Protein AF-A0A927DN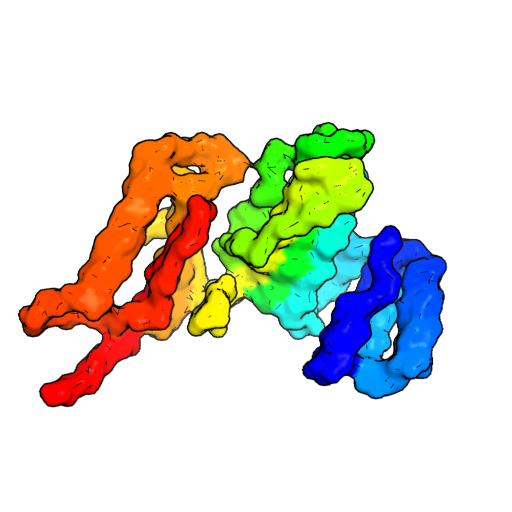G4-F1 (afdb_monomer_lite)

InterPro domains:
  IPR013216 Methyltransferase type 11 [PF08241] (3-80)
  IPR029063 S-adenosyl-L-methionine-dependent methyltransferase superfamily [G3DSA:3.40.50.150] (22-161)
  IPR029063 S-adenosyl-L-methionine-dependent methyltransferase superfamily [SSF53335] (25-94)

Foldseek 3Di:
DDQLVVQVVVLVVVDAEEDEDQDPVSQVRNVVVCVVVVSGNYHYDYDDLLVVLVPAAAVPEQEAEAEPHCLVVCLVPNLVSLLVSVQSVQRRYQKYKYFDDALPQPDPSSVSADNFSCSSAVPAQDKDFPDWAADPRDRDTTTIMMGHNFWDDDPQGTGGFPDKDLAPDPPNPCVLVSQWMWTHDQFKIKIKGWLADRVRPDDNVSSVVQVVVLVVVVVCLVDPPPPDDDFHWPDWDDDPTMIMTMTGDDRPDDD

Radius of gyration: 20.75 Å; chains: 1; bounding box: 53×35×65 Å

Sequence (255 aa):
MCSGVLQFKFGKQGCQRIRYRLLQQNIDVCQALAEENPHCDVKFQVGRIEDIVSTLEENQFDLAIGLSVFHHIVHLHGVAEVRSLLERLANLTQAMILELAVKEEPLYWGKSQPEDPRELIDQCAFYRLIGRFDTHLSNISRPMYIISNHRVILPEFNQPFTSWRDSPYTGAGFAHKQSRRYYFSSEFICKFYRFSTVSCLLTDKESERNRTELAHEEAFLKSPPSGLKVPALFTAGGEWRSGMVGNGKKFPESC

Structure (mmCIF, N/CA/C/O backbone):
data_AF-A0A927DNG4-F1
#
_entry.id   AF-A0A927DNG4-F1
#
loop_
_atom_site.group_PDB
_atom_site.id
_atom_site.type_symbol
_atom_site.label_atom_id
_atom_site.label_alt_id
_atom_site.label_comp_id
_atom_site.label_asym_id
_atom_site.label_entity_id
_atom_site.label_seq_id
_atom_site.pdbx_PDB_ins_code
_atom_site.Cartn_x
_atom_site.Cartn_y
_atom_site.Cartn_z
_atom_site.occupancy
_atom_site.B_iso_or_equiv
_atom_site.auth_seq_id
_atom_site.auth_comp_id
_atom_site.auth_asym_id
_atom_site.auth_atom_id
_atom_site.pdbx_PDB_model_num
ATOM 1 N N . MET A 1 1 ? -9.817 10.581 20.202 1.00 33.28 1 MET A N 1
ATOM 2 C CA . MET A 1 1 ? -11.214 10.856 19.793 1.00 33.28 1 MET A CA 1
ATOM 3 C C . MET A 1 1 ? -11.314 10.781 18.275 1.00 33.28 1 MET A C 1
ATOM 5 O O . MET A 1 1 ? -10.543 11.445 17.603 1.00 33.28 1 MET A O 1
ATOM 9 N N . CYS A 1 2 ? -12.210 9.958 17.726 1.00 48.78 2 CYS A N 1
ATOM 10 C CA . CYS A 1 2 ? -12.658 10.084 16.332 1.00 48.78 2 CYS A CA 1
ATOM 11 C C . CYS A 1 2 ? -14.095 9.531 16.270 1.00 48.78 2 CYS A C 1
ATOM 13 O O . CYS A 1 2 ? -14.307 8.319 16.195 1.00 48.78 2 CYS A O 1
ATOM 15 N N . SER A 1 3 ? -15.069 10.420 16.427 1.00 56.47 3 SER A N 1
ATOM 16 C CA . SER A 1 3 ? -16.455 10.167 16.851 1.00 56.47 3 SER A CA 1
ATOM 17 C C . SER A 1 3 ? -17.386 9.712 15.716 1.00 56.47 3 SER A C 1
ATOM 19 O O . SER A 1 3 ? -18.255 10.451 15.288 1.00 56.47 3 SER A O 1
ATOM 21 N N . GLY A 1 4 ? -17.185 8.535 15.128 1.00 59.59 4 GLY A N 1
ATOM 22 C CA . GLY A 1 4 ? -18.102 8.011 14.083 1.00 59.59 4 GLY A CA 1
ATOM 23 C C . GLY A 1 4 ? -18.045 8.681 12.697 1.00 59.59 4 GLY A C 1
ATOM 24 O O . GLY A 1 4 ? -18.492 8.088 11.725 1.00 59.59 4 GLY A O 1
ATOM 25 N N . VAL A 1 5 ? -17.483 9.889 12.579 1.00 72.44 5 VAL A N 1
ATOM 26 C CA . VAL A 1 5 ? -17.696 10.814 11.442 1.00 72.44 5 VAL A CA 1
ATOM 27 C C . VAL A 1 5 ? -17.506 10.192 10.054 1.00 72.44 5 VAL A C 1
ATOM 29 O O . VAL A 1 5 ? -18.316 10.416 9.156 1.00 72.44 5 VAL A O 1
ATOM 32 N N . LEU A 1 6 ? -16.442 9.412 9.857 1.00 73.69 6 LEU A N 1
ATOM 33 C CA . LEU A 1 6 ? -16.129 8.848 8.545 1.00 73.69 6 LEU A CA 1
ATOM 34 C C . LEU A 1 6 ? -17.154 7.785 8.114 1.00 73.69 6 LEU A C 1
ATOM 36 O O . LEU A 1 6 ? -17.522 7.715 6.945 1.00 73.69 6 LEU A O 1
ATOM 40 N N . GLN A 1 7 ? -17.660 6.998 9.064 1.00 70.00 7 GLN A N 1
ATOM 41 C CA . GLN A 1 7 ? -18.663 5.963 8.820 1.00 70.00 7 GLN A CA 1
ATOM 42 C C . GLN A 1 7 ? -19.974 6.575 8.339 1.00 70.00 7 GLN A C 1
ATOM 44 O O . GLN A 1 7 ? -20.534 6.096 7.362 1.00 70.00 7 GLN A O 1
ATOM 49 N N . PHE A 1 8 ? -20.407 7.678 8.952 1.00 66.31 8 PHE A N 1
ATOM 50 C CA . PHE A 1 8 ? -21.608 8.397 8.526 1.00 66.31 8 PHE A CA 1
ATOM 51 C C . PHE A 1 8 ? -21.451 9.039 7.150 1.00 66.31 8 PHE A C 1
ATOM 53 O O . PHE A 1 8 ? -22.373 8.981 6.342 1.00 66.31 8 PHE A O 1
ATOM 60 N N . LYS A 1 9 ? -20.277 9.607 6.838 1.00 74.56 9 LYS A N 1
ATOM 61 C CA . LYS A 1 9 ? -20.016 10.151 5.495 1.00 74.56 9 LYS A CA 1
ATOM 62 C C . LYS A 1 9 ? -20.137 9.078 4.412 1.00 74.56 9 LYS A C 1
ATOM 64 O O . LYS A 1 9 ? -20.726 9.351 3.374 1.00 74.56 9 LYS A O 1
ATOM 69 N N . PHE A 1 10 ? -19.630 7.871 4.662 1.00 72.75 10 PHE A N 1
ATOM 70 C CA . PHE A 1 10 ? -19.773 6.766 3.713 1.00 72.75 10 PHE A CA 1
ATOM 71 C C . PHE A 1 10 ? -21.164 6.121 3.723 1.00 72.75 10 PHE A C 1
ATOM 73 O O . PHE A 1 10 ? -21.642 5.724 2.666 1.00 72.75 10 PHE A O 1
ATOM 80 N N . GLY A 1 11 ? -21.826 6.035 4.878 1.00 62.75 11 GLY A N 1
ATOM 81 C CA . GLY A 1 11 ? -23.201 5.536 4.979 1.00 62.75 11 GLY A CA 1
ATOM 82 C C . GLY A 1 11 ? -24.167 6.380 4.148 1.00 62.75 11 GLY A C 1
ATOM 83 O O . GLY A 1 11 ? -24.971 5.842 3.395 1.00 62.75 11 GLY A O 1
ATOM 84 N N . LYS A 1 12 ? -23.985 7.708 4.151 1.00 69.38 12 LYS A N 1
ATOM 85 C CA . LYS A 1 12 ? -24.719 8.637 3.274 1.00 69.38 12 LYS A CA 1
ATOM 86 C C . LYS A 1 12 ? -24.476 8.416 1.777 1.00 69.38 12 LYS A C 1
ATOM 88 O O . LYS A 1 12 ? -25.263 8.887 0.968 1.00 69.38 12 LYS A O 1
ATOM 93 N N . GLN A 1 13 ? -23.405 7.715 1.407 1.00 76.50 13 GLN A N 1
ATOM 94 C CA . GLN A 1 13 ? -23.091 7.336 0.026 1.00 76.50 13 GLN A CA 1
ATOM 95 C C . GLN A 1 13 ? -23.555 5.904 -0.305 1.00 76.50 13 GLN A C 1
ATOM 97 O O . GLN A 1 13 ? -23.125 5.337 -1.304 1.00 76.50 13 GLN A O 1
ATOM 102 N N . GLY A 1 14 ? -24.413 5.306 0.531 1.00 69.62 14 GLY A N 1
ATOM 103 C CA . GLY A 1 14 ? -25.012 3.989 0.292 1.00 69.62 14 GLY A CA 1
ATOM 104 C C . GLY A 1 14 ? -24.109 2.806 0.635 1.00 69.62 14 GLY A C 1
ATOM 105 O O . GLY A 1 14 ? -24.390 1.682 0.235 1.00 69.62 14 GLY A O 1
ATOM 106 N N . CYS A 1 15 ? -23.010 3.033 1.355 1.00 70.56 15 CYS A N 1
ATOM 107 C CA . CYS A 1 15 ? -22.109 1.950 1.717 1.00 70.56 15 CYS A CA 1
ATOM 108 C C . CYS A 1 15 ? -22.486 1.300 3.052 1.00 70.56 15 CYS A C 1
ATOM 110 O O . CYS A 1 15 ? -22.639 2.005 4.050 1.00 70.56 15 CYS A O 1
ATOM 112 N N . GLN A 1 16 ? -22.476 -0.034 3.100 1.00 75.62 16 GLN A N 1
ATOM 113 C CA . GLN A 1 16 ? -22.526 -0.778 4.357 1.00 75.62 16 GLN A CA 1
ATOM 114 C C . GLN A 1 16 ? -21.208 -0.632 5.126 1.00 75.62 16 GLN A C 1
ATOM 116 O O . GLN A 1 16 ? -20.109 -0.690 4.551 1.00 75.62 16 GLN A O 1
ATOM 121 N N . ARG A 1 17 ? -21.307 -0.404 6.439 1.00 76.69 17 ARG A N 1
ATOM 122 C CA . ARG A 1 17 ? -20.145 -0.151 7.297 1.00 76.69 17 ARG A CA 1
ATOM 123 C C . ARG A 1 17 ? -20.260 -0.867 8.631 1.00 76.69 17 ARG A C 1
ATOM 125 O O . ARG A 1 17 ? -21.272 -0.777 9.317 1.00 76.69 17 ARG A O 1
ATOM 132 N N . ILE A 1 18 ? -19.151 -1.465 9.052 1.00 77.19 18 ILE A N 1
ATOM 133 C CA . ILE A 1 18 ? -18.962 -1.922 10.426 1.00 77.19 18 ILE A CA 1
ATOM 134 C C . ILE A 1 18 ? -17.733 -1.217 10.985 1.00 77.19 18 ILE A C 1
ATOM 136 O O . ILE A 1 18 ? -16.687 -1.146 10.337 1.00 77.19 18 ILE A O 1
ATOM 140 N N . ARG A 1 19 ? -17.868 -0.634 12.175 1.00 76.50 19 ARG A N 1
ATOM 141 C CA . ARG A 1 19 ? -16.761 -0.009 12.891 1.00 76.50 19 ARG A CA 1
ATOM 142 C C . ARG A 1 19 ? -16.535 -0.684 14.223 1.00 76.50 19 ARG A C 1
ATOM 144 O O . ARG A 1 19 ? -17.449 -0.835 15.027 1.00 76.50 19 ARG A O 1
ATOM 151 N N . TYR A 1 20 ? -15.260 -0.903 14.486 1.00 77.44 20 TYR A N 1
ATOM 152 C CA . TYR A 1 20 ? -14.786 -1.446 15.736 1.00 77.44 20 TYR A CA 1
ATOM 153 C C . TYR A 1 20 ? -14.054 -0.403 16.579 1.00 77.44 20 TYR A C 1
ATOM 155 O O . TYR A 1 20 ? -13.313 0.437 16.050 1.00 77.44 20 TYR A O 1
ATOM 163 N N . ARG A 1 21 ? -14.270 -0.436 17.896 1.00 77.81 21 ARG A N 1
ATOM 164 C CA . ARG A 1 21 ? -13.545 0.377 18.884 1.00 77.81 21 ARG A CA 1
ATOM 165 C C . ARG A 1 21 ? -13.274 -0.427 20.148 1.00 77.81 21 ARG A C 1
ATOM 167 O O . ARG A 1 21 ? -14.091 -1.236 20.553 1.00 77.81 21 ARG A O 1
ATOM 174 N N . LEU A 1 22 ? -12.172 -0.105 20.821 1.00 63.62 22 LEU A N 1
ATOM 175 C CA . LEU A 1 22 ? -11.837 -0.713 22.108 1.00 63.62 22 LEU A CA 1
ATOM 176 C C . LEU A 1 22 ? -12.703 -0.190 23.269 1.00 63.62 22 LEU A C 1
ATOM 178 O O . LEU A 1 22 ? -13.080 -0.951 24.148 1.00 63.62 22 LEU A O 1
ATOM 182 N N . LEU A 1 23 ? -12.984 1.117 23.295 1.00 74.12 23 LEU A N 1
ATOM 183 C CA . LEU A 1 23 ? -13.659 1.770 24.423 1.00 74.12 23 LEU A CA 1
ATOM 184 C C . LEU A 1 23 ? -15.173 1.835 24.204 1.00 74.12 23 LEU A C 1
ATOM 186 O O . LEU A 1 23 ? -15.611 2.420 23.207 1.00 74.12 23 LEU A O 1
ATOM 190 N N . GLN A 1 24 ? -15.939 1.326 25.172 1.00 80.88 24 GLN A N 1
ATOM 191 C CA . GLN A 1 24 ? -17.407 1.322 25.166 1.00 80.88 24 GLN A CA 1
ATOM 192 C C . GLN A 1 24 ? -17.985 2.729 24.976 1.00 80.88 24 GLN A C 1
ATOM 194 O O . GLN A 1 24 ? -18.819 2.925 24.103 1.00 80.88 24 GLN A O 1
ATOM 199 N N . GLN A 1 25 ? -17.441 3.741 25.660 1.00 83.19 25 GLN A N 1
ATOM 200 C CA . GLN A 1 25 ? -17.964 5.112 25.588 1.00 83.19 25 GLN A CA 1
ATOM 201 C C . GLN A 1 25 ? -17.924 5.691 24.164 1.00 83.19 25 GLN A C 1
ATOM 203 O O . GLN A 1 25 ? -18.767 6.497 23.782 1.00 83.19 25 GLN A O 1
ATOM 208 N N . ASN A 1 26 ? -16.945 5.282 23.344 1.00 83.12 26 ASN A N 1
ATOM 209 C CA . ASN A 1 26 ? -16.897 5.701 21.942 1.00 83.12 26 ASN A CA 1
ATOM 210 C C . ASN A 1 26 ? -17.966 4.997 21.098 1.00 83.12 26 ASN A C 1
ATOM 212 O O . ASN A 1 26 ? -18.413 5.573 20.107 1.00 83.12 26 ASN A O 1
ATOM 216 N N . ILE A 1 27 ? -18.316 3.756 21.440 1.00 84.38 27 ILE A N 1
ATOM 217 C CA . ILE A 1 27 ? -19.374 2.996 20.772 1.00 84.38 27 ILE A CA 1
ATOM 218 C C . ILE A 1 27 ? -20.738 3.559 21.145 1.00 84.38 27 ILE A C 1
ATOM 220 O O . ILE A 1 27 ? -21.512 3.795 20.227 1.00 84.38 27 ILE A O 1
ATOM 224 N N . ASP A 1 28 ? -20.975 3.891 22.413 1.00 84.88 28 ASP A N 1
ATOM 225 C CA . ASP A 1 28 ? -22.243 4.468 22.882 1.00 84.88 28 ASP A CA 1
ATOM 226 C C . ASP A 1 28 ? -22.591 5.747 22.105 1.00 84.88 28 ASP A C 1
ATOM 228 O O . ASP A 1 28 ? -23.677 5.879 21.547 1.00 84.88 28 ASP A O 1
ATOM 232 N N . VAL A 1 29 ? -21.619 6.656 21.954 1.00 85.69 29 VAL A N 1
ATOM 233 C CA . VAL A 1 29 ? -21.793 7.877 21.147 1.00 85.69 29 VAL A CA 1
ATOM 234 C C . VAL A 1 29 ? -22.043 7.547 19.673 1.00 85.69 29 VAL A C 1
ATOM 236 O O . VAL A 1 29 ? -22.863 8.187 19.022 1.00 85.69 29 VAL A O 1
ATOM 239 N N . CYS A 1 30 ? -21.334 6.565 19.113 1.00 86.88 30 CYS A N 1
ATOM 240 C CA . CYS A 1 30 ? -21.529 6.188 17.713 1.00 86.88 30 CYS A CA 1
ATOM 241 C C . CYS A 1 30 ? -22.892 5.525 17.466 1.00 86.88 30 CYS A C 1
ATOM 243 O O . CYS A 1 30 ? -23.461 5.728 16.398 1.00 86.88 30 CYS A O 1
ATOM 245 N N . GLN A 1 31 ? -23.400 4.750 18.426 1.00 85.56 31 GLN A N 1
ATOM 246 C CA . GLN A 1 31 ? -24.718 4.122 18.371 1.00 85.56 31 GLN A CA 1
ATOM 247 C C . GLN A 1 31 ? -25.823 5.172 18.478 1.00 85.56 31 GLN A C 1
ATOM 249 O O . GLN A 1 31 ? -26.692 5.189 17.615 1.00 85.56 31 GLN A O 1
ATOM 254 N N . ALA A 1 32 ? -25.715 6.128 19.407 1.00 87.88 32 ALA A N 1
ATOM 255 C CA . ALA A 1 32 ? -26.644 7.258 19.480 1.00 87.88 32 ALA A CA 1
ATOM 256 C C . ALA A 1 32 ? -26.695 8.048 18.154 1.00 87.88 32 ALA A C 1
ATOM 258 O O . ALA A 1 32 ? -27.764 8.324 17.618 1.00 87.88 32 ALA A O 1
ATOM 259 N N . LEU A 1 33 ? -25.536 8.324 17.542 1.00 85.69 33 LEU A N 1
ATOM 260 C CA . LEU A 1 33 ? -25.482 8.968 16.222 1.00 85.69 33 LEU A CA 1
ATOM 261 C C . LEU A 1 33 ? -26.070 8.093 15.096 1.00 85.69 33 LEU A C 1
ATOM 263 O O . LEU A 1 33 ? -26.551 8.624 14.095 1.00 85.69 33 LEU A O 1
ATOM 267 N N . ALA A 1 34 ? -26.008 6.763 15.219 1.00 86.81 34 ALA A N 1
ATOM 268 C CA . ALA A 1 34 ? -26.614 5.836 14.262 1.00 86.81 34 ALA A CA 1
ATOM 269 C C . ALA A 1 34 ? -28.139 5.880 14.334 1.00 86.81 34 ALA A C 1
ATOM 271 O O . ALA A 1 34 ? -28.793 5.923 13.294 1.00 86.81 34 ALA A O 1
ATOM 272 N N . GLU A 1 35 ? -28.687 5.945 15.546 1.00 88.44 35 GLU A N 1
ATOM 273 C CA . GLU A 1 35 ? -30.123 6.090 15.795 1.00 88.44 35 GLU A CA 1
ATOM 274 C C . GLU A 1 35 ? -30.671 7.401 15.211 1.00 88.44 35 GLU A C 1
ATOM 276 O O . GLU A 1 35 ? -31.750 7.411 14.623 1.00 88.44 35 GLU A O 1
ATOM 281 N N . GLU A 1 36 ? -29.893 8.486 15.265 1.00 89.50 36 GLU A N 1
ATOM 282 C CA . GLU A 1 36 ? -30.235 9.764 14.619 1.00 89.50 36 GLU A CA 1
ATOM 283 C C . GLU A 1 36 ? -30.169 9.718 13.079 1.00 89.50 36 GLU A C 1
ATOM 285 O O . GLU A 1 36 ? -30.704 10.597 12.399 1.00 89.50 36 GLU A O 1
ATOM 290 N N . ASN A 1 37 ? -29.512 8.710 12.495 1.00 84.62 37 ASN A N 1
ATOM 291 C CA . ASN A 1 37 ? -29.298 8.585 11.052 1.00 84.62 37 ASN A CA 1
ATOM 292 C C . ASN A 1 37 ? -29.736 7.199 10.536 1.00 84.62 37 ASN A C 1
ATOM 294 O O . ASN A 1 37 ? -28.920 6.486 9.947 1.00 84.62 37 ASN A O 1
ATOM 298 N N . PRO A 1 38 ? -31.025 6.825 10.660 1.00 86.00 38 PRO A N 1
ATOM 299 C CA . PRO A 1 38 ? -31.502 5.461 10.389 1.00 86.00 38 PRO A CA 1
ATOM 300 C C . PRO A 1 38 ? -31.390 5.036 8.916 1.00 86.00 38 PRO A C 1
ATOM 302 O O . PRO A 1 38 ? -31.501 3.861 8.590 1.00 86.00 38 PRO A O 1
ATOM 305 N N . HIS A 1 39 ? -31.165 5.991 8.011 1.00 85.19 39 HIS A N 1
ATOM 306 C CA . HIS A 1 39 ? -30.925 5.744 6.589 1.00 85.19 39 HIS A CA 1
ATOM 307 C C . HIS A 1 39 ? -29.479 5.307 6.285 1.00 85.19 39 HIS A C 1
ATOM 309 O O . HIS A 1 39 ? -29.180 4.931 5.154 1.00 85.19 39 HIS A O 1
ATOM 315 N N . CYS A 1 40 ? -28.566 5.389 7.258 1.00 80.56 40 CYS A N 1
ATOM 316 C CA . CYS A 1 40 ? -27.187 4.933 7.118 1.00 80.56 40 CYS A CA 1
ATOM 317 C C . CYS A 1 40 ? -27.058 3.481 7.606 1.00 80.56 40 CYS A C 1
ATOM 319 O O . CYS A 1 40 ? -27.287 3.212 8.782 1.00 80.56 40 CYS A O 1
ATOM 321 N N . ASP A 1 41 ? -26.603 2.560 6.749 1.00 84.75 41 ASP A N 1
ATOM 322 C CA . ASP A 1 41 ? -26.290 1.178 7.156 1.00 84.75 41 ASP A CA 1
ATOM 323 C C . ASP A 1 41 ? -24.924 1.111 7.865 1.00 84.75 41 ASP A C 1
ATOM 325 O O . ASP A 1 41 ? -23.885 0.779 7.280 1.00 84.75 41 ASP A O 1
ATOM 329 N N . VAL A 1 42 ? -24.918 1.517 9.137 1.00 84.56 42 VAL A N 1
ATOM 330 C CA . VAL A 1 42 ? -23.733 1.563 10.000 1.00 84.56 42 VAL A CA 1
ATOM 331 C C . VAL A 1 42 ? -23.936 0.698 11.245 1.00 84.56 42 VAL A C 1
ATOM 333 O O . VAL A 1 42 ? -24.915 0.837 11.972 1.00 84.56 42 VAL A O 1
ATOM 336 N N . LYS A 1 43 ? -22.972 -0.181 11.533 1.00 86.19 43 LYS A N 1
ATOM 337 C CA . LYS A 1 43 ? -22.921 -0.977 12.768 1.00 86.19 43 LYS A CA 1
ATOM 338 C C . LYS A 1 43 ? -21.663 -0.655 13.562 1.00 86.19 43 LYS A C 1
ATOM 340 O O . LYS A 1 43 ? -20.586 -0.451 12.999 1.00 86.19 43 LYS A O 1
ATOM 345 N N . PHE A 1 44 ? -21.794 -0.647 14.883 1.00 86.50 44 PHE A N 1
ATOM 346 C CA . PHE A 1 44 ? -20.711 -0.346 15.814 1.00 86.50 44 PHE A CA 1
ATOM 347 C C . PHE A 1 44 ? -20.555 -1.493 16.806 1.00 86.50 44 PHE A C 1
ATOM 349 O O . PHE A 1 44 ? -21.533 -1.909 17.424 1.00 86.50 44 PHE A O 1
ATOM 356 N N . GLN A 1 45 ? -19.334 -2.004 16.942 1.00 87.19 45 GLN A N 1
ATOM 357 C CA . GLN A 1 45 ? -19.013 -3.119 17.830 1.00 87.19 45 GLN A CA 1
ATOM 358 C C . GLN A 1 45 ? -17.792 -2.797 18.693 1.00 87.19 45 GLN A C 1
ATOM 360 O O . GLN A 1 45 ? -16.837 -2.153 18.245 1.00 87.19 45 GLN A O 1
ATOM 365 N N . VAL A 1 46 ? -17.826 -3.257 19.942 1.00 89.69 46 VAL A N 1
ATOM 366 C CA . VAL A 1 46 ? -16.666 -3.203 20.833 1.00 89.69 46 VAL A CA 1
ATOM 367 C C . VAL A 1 46 ? -15.761 -4.390 20.533 1.00 89.69 46 VAL A C 1
ATOM 369 O O . VAL A 1 46 ? -16.236 -5.516 20.429 1.00 89.69 46 VAL A O 1
ATOM 372 N N . GLY A 1 47 ? -14.461 -4.146 20.403 1.00 89.00 47 GLY A N 1
ATOM 373 C CA . GLY A 1 47 ? -13.477 -5.208 20.217 1.00 89.00 47 GLY A CA 1
ATOM 374 C C . GLY A 1 47 ? -12.064 -4.681 20.002 1.00 89.00 47 GLY A C 1
ATOM 375 O O . GLY A 1 47 ? -11.864 -3.524 19.608 1.00 89.00 47 GLY A O 1
ATOM 376 N N . ARG A 1 48 ? -11.075 -5.539 20.272 1.00 90.12 48 ARG A N 1
ATOM 377 C CA . ARG A 1 48 ? -9.672 -5.292 19.922 1.00 90.12 48 ARG A CA 1
ATOM 378 C C . ARG A 1 48 ? -9.458 -5.595 18.447 1.00 90.12 48 ARG A C 1
ATOM 380 O O . ARG A 1 48 ? -9.994 -6.576 17.939 1.00 90.12 48 ARG A O 1
ATOM 387 N N . ILE A 1 49 ? -8.673 -4.763 17.764 1.00 92.50 49 ILE A N 1
ATOM 388 C CA . ILE A 1 49 ? -8.422 -4.915 16.322 1.00 92.50 49 ILE A CA 1
ATOM 389 C C . ILE A 1 49 ? -7.804 -6.285 16.042 1.00 92.50 49 ILE A C 1
ATOM 391 O O . ILE A 1 49 ? -8.168 -6.926 15.067 1.00 92.50 49 ILE A O 1
ATOM 395 N N . GLU A 1 50 ? -6.914 -6.732 16.918 1.00 93.25 50 GLU A N 1
ATOM 396 C CA . GLU A 1 50 ? -6.226 -8.017 16.867 1.00 93.25 50 GLU A CA 1
ATOM 397 C C . GLU A 1 50 ? -7.225 -9.185 16.812 1.00 93.25 50 GLU A C 1
ATOM 399 O O . GLU A 1 50 ? -7.208 -9.976 15.865 1.00 93.25 50 GLU A O 1
ATOM 404 N N . ASP A 1 51 ? -8.162 -9.219 17.764 1.00 93.38 51 ASP A N 1
ATOM 405 C CA . ASP A 1 51 ? -9.190 -10.260 17.872 1.00 93.38 51 ASP A CA 1
ATOM 406 C C . ASP A 1 51 ? -10.142 -10.219 16.673 1.00 93.38 51 ASP A C 1
ATOM 408 O O . ASP A 1 51 ? -10.437 -11.240 16.051 1.00 93.38 51 ASP A O 1
ATOM 412 N N . ILE A 1 52 ? -10.587 -9.017 16.298 1.00 92.38 52 ILE A N 1
ATOM 413 C CA . ILE A 1 52 ? -11.499 -8.829 15.170 1.00 92.38 52 ILE A CA 1
ATOM 414 C C . ILE A 1 52 ? -10.855 -9.334 13.899 1.00 92.38 52 ILE A C 1
ATOM 416 O O . ILE A 1 52 ? -11.445 -10.176 13.234 1.00 92.38 52 ILE A O 1
ATOM 420 N N . VAL A 1 53 ? -9.641 -8.868 13.585 1.00 93.62 53 VAL A N 1
ATOM 421 C CA . VAL A 1 53 ? -8.932 -9.304 12.388 1.00 93.62 53 VAL A CA 1
ATOM 422 C C . VAL A 1 53 ? -8.878 -10.823 12.402 1.00 93.62 53 VAL A C 1
ATOM 424 O O . VAL A 1 53 ? -9.388 -11.400 11.452 1.00 93.62 53 VAL A O 1
ATOM 427 N N . SER A 1 54 ? -8.422 -11.477 13.476 1.00 92.50 54 SER A N 1
ATOM 428 C CA . SER A 1 54 ? -8.307 -12.948 13.551 1.00 92.50 54 SER A CA 1
ATOM 429 C C . SER A 1 54 ? -9.584 -13.742 13.227 1.00 92.50 54 SER A C 1
ATOM 431 O O . SER A 1 54 ? -9.480 -14.879 12.769 1.00 92.50 54 SER A O 1
ATOM 433 N N . THR A 1 55 ? -10.763 -13.139 13.397 1.00 94.19 55 THR A N 1
ATOM 434 C CA . THR A 1 55 ? -12.070 -13.763 13.123 1.00 94.19 55 THR A CA 1
ATOM 435 C C . THR A 1 55 ? -12.670 -13.376 11.771 1.00 94.19 55 THR A C 1
ATOM 437 O O . THR A 1 55 ? -13.658 -13.978 11.362 1.00 94.19 55 THR A O 1
ATOM 440 N N . LEU A 1 56 ? -12.082 -12.405 11.063 1.00 94.06 56 LEU A N 1
ATOM 441 C CA . LEU A 1 56 ? -12.543 -12.000 9.736 1.00 94.06 56 LEU A CA 1
ATOM 442 C C . LEU A 1 56 ? -12.376 -13.123 8.711 1.00 94.06 56 LEU A C 1
ATOM 444 O O . LEU A 1 56 ? -11.321 -13.766 8.649 1.00 94.06 56 LEU A O 1
ATOM 448 N N . GLU A 1 57 ? -13.395 -13.262 7.869 1.00 93.25 57 GLU A N 1
ATOM 449 C CA . GLU A 1 57 ? -13.414 -14.145 6.705 1.00 93.25 57 GLU A CA 1
ATOM 450 C C . GLU A 1 57 ? -12.980 -13.401 5.434 1.00 93.25 57 GLU A C 1
ATOM 452 O O . GLU A 1 57 ? -13.010 -12.167 5.353 1.00 93.25 57 GLU A O 1
ATOM 457 N N . GLU A 1 58 ? -12.544 -14.156 4.425 1.00 91.38 58 GLU A N 1
ATOM 458 C CA . GLU A 1 58 ? -12.113 -13.587 3.149 1.00 91.38 58 GLU A CA 1
ATOM 459 C C . GLU A 1 58 ? -13.287 -12.903 2.440 1.00 91.38 58 GLU A C 1
ATOM 461 O O . GLU A 1 58 ? -14.383 -13.453 2.365 1.00 91.38 58 GLU A O 1
ATOM 466 N N . ASN A 1 59 ? -13.059 -11.700 1.906 1.00 88.19 59 ASN A N 1
ATOM 467 C CA . ASN A 1 59 ? -14.065 -10.909 1.190 1.00 88.19 59 ASN A CA 1
ATOM 468 C C . ASN A 1 59 ? -15.312 -10.559 2.022 1.00 88.19 59 ASN A C 1
ATOM 470 O O . ASN A 1 59 ? -16.309 -10.095 1.473 1.00 88.19 59 ASN A O 1
ATOM 474 N N . GLN A 1 60 ? -15.244 -10.686 3.353 1.00 93.38 60 GLN A N 1
ATOM 475 C CA . GLN A 1 60 ? -16.269 -10.146 4.247 1.00 93.38 60 GLN A CA 1
ATOM 476 C C . GLN A 1 60 ? -16.352 -8.612 4.146 1.00 93.38 60 GLN A C 1
ATOM 478 O O . GLN A 1 60 ? -17.416 -8.026 4.341 1.00 93.38 60 GLN A O 1
ATOM 483 N N . PHE A 1 61 ? -15.227 -7.957 3.835 1.00 94.12 61 PHE A N 1
ATOM 484 C CA . PHE A 1 61 ? -15.144 -6.517 3.610 1.00 94.12 61 PHE A CA 1
ATOM 485 C C . PHE A 1 61 ? -14.285 -6.196 2.386 1.00 94.12 61 PHE A C 1
ATOM 487 O O . PHE A 1 61 ? -13.156 -6.667 2.273 1.00 94.12 61 PHE A O 1
ATOM 494 N N . ASP A 1 62 ? -14.755 -5.293 1.524 1.00 94.25 62 ASP A N 1
ATOM 495 C CA . ASP A 1 62 ? -13.943 -4.800 0.403 1.00 94.25 62 ASP A CA 1
ATOM 496 C C . ASP A 1 62 ? -12.829 -3.848 0.862 1.00 94.25 62 ASP A C 1
ATOM 498 O O . ASP A 1 62 ? -11.732 -3.842 0.307 1.00 94.25 62 ASP A O 1
ATOM 502 N N . LEU A 1 63 ? -13.101 -3.017 1.872 1.00 95.69 63 LEU A N 1
ATOM 503 C CA . LEU A 1 63 ? -12.217 -1.934 2.301 1.00 95.69 63 LEU A CA 1
ATOM 504 C C . LEU A 1 63 ? -12.068 -1.902 3.823 1.00 95.69 63 LEU A C 1
ATOM 506 O O . LEU A 1 63 ? -13.055 -1.722 4.539 1.00 95.69 63 LEU A O 1
ATOM 510 N N . ALA A 1 64 ? -10.827 -1.947 4.308 1.00 96.06 64 ALA A N 1
ATOM 511 C CA . ALA A 1 64 ? -10.495 -1.636 5.697 1.00 96.06 64 ALA A CA 1
ATOM 512 C C . ALA A 1 64 ? -9.878 -0.236 5.837 1.00 96.06 64 ALA A C 1
ATOM 514 O O . ALA A 1 64 ? -9.088 0.212 5.006 1.00 96.06 64 ALA A O 1
ATOM 515 N N . ILE A 1 65 ? -10.216 0.471 6.918 1.00 95.56 65 ILE A N 1
ATOM 516 C CA . ILE A 1 65 ? -9.687 1.812 7.202 1.00 95.56 65 ILE A CA 1
ATOM 517 C C . ILE A 1 65 ? -9.091 1.839 8.611 1.00 95.56 65 ILE A C 1
ATOM 519 O O . ILE A 1 65 ? -9.806 1.680 9.601 1.00 95.56 65 ILE A O 1
ATOM 523 N N . GLY A 1 66 ? -7.787 2.094 8.698 1.00 95.94 66 GLY A N 1
ATOM 524 C CA . GLY A 1 66 ? -7.022 2.144 9.941 1.00 95.94 66 GLY A CA 1
ATOM 525 C C . GLY A 1 66 ? -6.314 3.480 10.114 1.00 95.94 66 GLY A C 1
ATOM 526 O O . GLY A 1 66 ? -5.138 3.614 9.787 1.00 95.94 66 GLY A O 1
ATOM 527 N N . LEU A 1 67 ? -7.029 4.477 10.634 1.00 95.50 67 LEU A N 1
ATOM 528 C CA . LEU A 1 67 ? -6.482 5.824 10.810 1.00 95.50 67 LEU A CA 1
ATOM 529 C C . LEU A 1 67 ? -5.904 6.000 12.210 1.00 95.50 67 LEU A C 1
ATOM 531 O O . LEU A 1 67 ? -6.648 5.901 13.190 1.00 95.50 67 LEU A O 1
ATOM 535 N N . SER A 1 68 ? -4.601 6.281 12.298 1.00 94.94 68 SER A N 1
ATOM 536 C CA . SER A 1 68 ? -3.933 6.676 13.539 1.00 94.94 68 SER A CA 1
ATOM 537 C C . SER A 1 68 ? -4.191 5.716 14.709 1.00 94.94 68 SER A C 1
ATOM 539 O O . SER A 1 68 ? -4.478 6.150 15.821 1.00 94.94 68 SER A O 1
ATOM 541 N N . VAL A 1 69 ? -4.112 4.402 14.465 1.00 95.25 69 VAL A N 1
ATOM 542 C CA . VAL A 1 69 ? -4.432 3.381 15.485 1.00 95.25 69 VAL A CA 1
ATOM 543 C C . VAL A 1 69 ? -3.344 2.326 15.683 1.00 95.25 69 VAL A C 1
ATOM 545 O O . VAL A 1 69 ? -3.090 1.921 16.813 1.00 95.25 69 VAL A O 1
ATOM 548 N N . PHE A 1 70 ? -2.647 1.921 14.619 1.00 97.50 70 PHE A N 1
ATOM 549 C CA . PHE A 1 70 ? -1.693 0.808 14.690 1.00 97.50 70 PHE A CA 1
ATOM 550 C C . PHE A 1 70 ? -0.457 1.097 15.548 1.00 97.50 70 PHE A C 1
ATOM 552 O O . PHE A 1 70 ? 0.105 0.166 16.108 1.00 97.50 70 PHE A O 1
ATOM 559 N N . HIS A 1 71 ? -0.083 2.363 15.746 1.00 96.81 71 HIS A N 1
ATOM 560 C CA . HIS A 1 71 ? 1.041 2.733 16.612 1.00 96.81 71 HIS A CA 1
ATOM 561 C C . HIS A 1 71 ? 0.843 2.310 18.079 1.00 96.81 71 HIS A C 1
ATOM 563 O O . HIS A 1 71 ? 1.819 1.991 18.758 1.00 96.81 71 HIS A O 1
ATOM 569 N N . HIS A 1 72 ? -0.409 2.235 18.553 1.00 96.31 72 HIS A N 1
ATOM 570 C CA . HIS A 1 72 ? -0.730 1.678 19.870 1.00 96.31 72 HIS A CA 1
ATOM 571 C C . HIS A 1 72 ? -0.460 0.172 19.928 1.00 96.31 72 HIS A C 1
ATOM 573 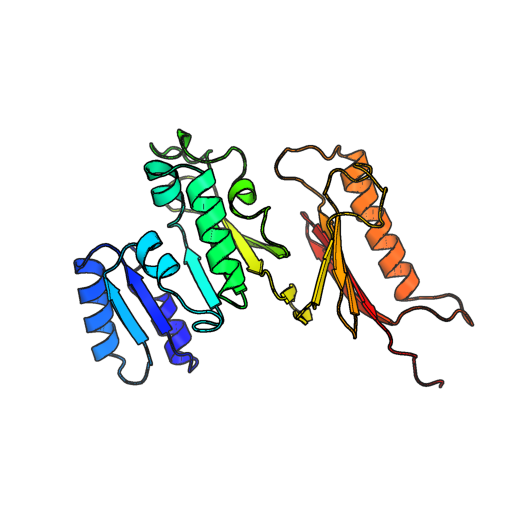O O . HIS A 1 72 ? 0.095 -0.314 20.907 1.00 96.31 72 HIS A O 1
ATOM 579 N N . ILE A 1 73 ? -0.815 -0.556 18.868 1.00 97.25 73 ILE A N 1
ATOM 580 C CA . ILE A 1 73 ? -0.607 -2.006 18.779 1.00 97.25 73 ILE A CA 1
ATOM 581 C C . ILE A 1 73 ? 0.889 -2.306 18.645 1.00 97.25 73 ILE A C 1
ATOM 583 O O . ILE A 1 73 ? 1.390 -3.180 19.338 1.00 97.25 73 ILE A O 1
ATOM 587 N N . VAL A 1 74 ? 1.629 -1.518 17.853 1.00 98.25 74 VAL A N 1
ATOM 588 C CA . VAL A 1 74 ? 3.097 -1.617 17.757 1.00 98.25 74 VAL A CA 1
ATOM 589 C C . VAL A 1 74 ? 3.744 -1.398 19.123 1.00 98.25 74 VAL A C 1
ATOM 591 O O . VAL A 1 74 ? 4.642 -2.140 19.500 1.00 98.25 74 VAL A O 1
ATOM 594 N N . HIS A 1 75 ? 3.286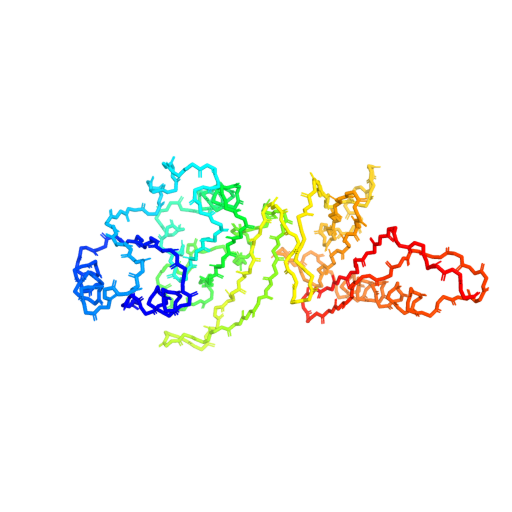 -0.409 19.893 1.00 97.75 75 HIS A N 1
ATOM 595 C CA . HIS A 1 75 ? 3.834 -0.153 21.224 1.00 97.75 75 HIS A CA 1
ATOM 596 C C . HIS A 1 75 ? 3.597 -1.315 22.205 1.00 97.75 75 HIS A C 1
ATOM 598 O O . HIS A 1 75 ? 4.444 -1.568 23.056 1.00 97.75 75 HIS A O 1
ATOM 604 N N . LEU A 1 76 ? 2.471 -2.024 22.075 1.00 97.12 76 LEU A N 1
ATOM 605 C CA . LEU A 1 76 ? 2.099 -3.136 22.955 1.00 97.12 76 LEU A CA 1
ATOM 606 C C . LEU A 1 76 ? 2.693 -4.487 22.527 1.00 97.12 76 LEU A C 1
ATOM 608 O O . LEU A 1 76 ? 3.083 -5.275 23.384 1.00 97.12 76 LEU A O 1
ATOM 612 N N . HIS A 1 77 ? 2.747 -4.757 21.223 1.00 97.25 77 HIS A N 1
ATOM 613 C CA . HIS A 1 77 ? 3.028 -6.087 20.666 1.00 97.25 77 HIS A CA 1
ATOM 614 C C . HIS A 1 77 ? 4.237 -6.119 19.719 1.00 97.25 77 HIS A C 1
ATOM 616 O O . HIS A 1 77 ? 4.684 -7.185 19.306 1.00 97.25 77 HIS A O 1
ATOM 622 N N . GLY A 1 78 ? 4.807 -4.959 19.393 1.00 97.88 78 GLY A N 1
ATOM 623 C CA . GLY A 1 78 ? 5.965 -4.838 18.516 1.00 97.88 78 GLY A CA 1
ATOM 624 C C . GLY A 1 78 ? 5.627 -4.827 17.023 1.00 97.88 78 GLY A C 1
ATOM 625 O O . GLY A 1 78 ? 4.496 -5.038 16.584 1.00 97.88 78 GLY A O 1
ATOM 626 N N . VAL A 1 79 ? 6.655 -4.550 16.220 1.00 97.94 79 VAL A N 1
ATOM 627 C CA . VAL A 1 79 ? 6.546 -4.362 14.763 1.00 97.94 79 VAL A CA 1
ATOM 628 C C . VAL A 1 79 ? 6.164 -5.657 14.040 1.00 97.94 79 VAL A C 1
ATOM 630 O O . VAL A 1 79 ? 5.308 -5.632 13.160 1.00 97.94 79 VAL A O 1
ATOM 633 N N . ALA A 1 80 ? 6.763 -6.793 14.411 1.00 97.94 80 ALA A N 1
ATOM 634 C CA . ALA A 1 80 ? 6.553 -8.072 13.726 1.00 97.94 80 ALA A CA 1
ATOM 635 C C . ALA A 1 80 ? 5.096 -8.569 13.809 1.00 97.94 80 ALA A C 1
ATOM 637 O O . ALA A 1 80 ? 4.540 -9.027 12.806 1.00 97.94 80 ALA A O 1
ATOM 638 N N . GLU A 1 81 ? 4.464 -8.412 14.975 1.00 97.69 81 GLU A N 1
ATOM 639 C CA . GLU A 1 81 ? 3.054 -8.754 15.185 1.00 97.69 81 GLU A CA 1
ATOM 640 C C . GLU A 1 81 ? 2.158 -7.921 14.258 1.00 97.69 81 GLU A C 1
ATOM 642 O O . GLU A 1 81 ? 1.337 -8.448 13.508 1.00 97.69 81 GLU A O 1
ATOM 647 N N . VAL A 1 82 ? 2.368 -6.600 14.244 1.00 98.25 82 VAL A N 1
ATOM 648 C CA . VAL A 1 82 ? 1.556 -5.673 13.445 1.00 98.25 82 VAL A CA 1
ATOM 649 C C . VAL A 1 82 ? 1.767 -5.878 11.948 1.00 98.25 82 VAL A C 1
ATOM 651 O O . VAL A 1 82 ? 0.805 -5.780 11.188 1.00 98.25 82 VAL A O 1
ATOM 654 N N . ARG A 1 83 ? 2.983 -6.220 11.508 1.00 98.31 83 ARG A N 1
ATOM 655 C CA . ARG A 1 83 ? 3.244 -6.605 10.112 1.00 98.31 83 ARG A CA 1
ATOM 656 C C . ARG A 1 83 ? 2.385 -7.799 9.694 1.00 98.31 83 ARG A C 1
ATOM 658 O O . ARG A 1 83 ? 1.714 -7.732 8.665 1.00 98.31 83 ARG A O 1
ATOM 665 N N . SER A 1 84 ? 2.362 -8.848 10.513 1.00 98.12 84 SER A N 1
ATOM 666 C CA . SER A 1 84 ? 1.576 -10.061 10.246 1.00 98.12 84 SER A CA 1
ATOM 667 C C . SER A 1 84 ? 0.072 -9.769 10.256 1.00 98.12 84 SER A C 1
ATOM 669 O O . SER A 1 84 ? -0.669 -10.213 9.379 1.00 98.12 84 SER A O 1
ATOM 671 N N . LEU A 1 85 ? -0.378 -8.946 11.207 1.00 98.25 85 LEU A N 1
ATOM 672 C CA . LEU A 1 85 ? -1.763 -8.492 11.314 1.00 98.25 85 LEU A CA 1
ATOM 673 C C . LEU A 1 85 ? -2.216 -7.721 10.062 1.00 98.25 85 LEU A C 1
ATOM 675 O O . LEU A 1 85 ? -3.291 -7.989 9.524 1.00 98.25 85 LEU A O 1
ATOM 679 N N . LEU A 1 86 ? -1.397 -6.777 9.588 1.00 98.50 86 LEU A N 1
ATOM 680 C CA . LEU A 1 86 ? -1.688 -5.959 8.408 1.00 98.50 86 LEU A CA 1
ATOM 681 C C . LEU A 1 86 ? -1.629 -6.762 7.111 1.00 98.50 86 LEU A C 1
ATOM 683 O O . LEU A 1 86 ? -2.462 -6.546 6.236 1.00 98.50 86 LEU A O 1
ATOM 687 N N . GLU A 1 87 ? -0.694 -7.703 6.989 1.00 98.19 87 GLU A N 1
ATOM 688 C CA . GLU A 1 87 ? -0.637 -8.611 5.842 1.00 98.19 87 GLU A CA 1
ATOM 689 C C . GLU A 1 87 ? -1.892 -9.481 5.766 1.00 98.19 87 GLU A C 1
ATOM 691 O O . GLU A 1 87 ? -2.521 -9.585 4.712 1.00 98.19 87 GLU A O 1
ATOM 696 N N . ARG A 1 88 ? -2.319 -10.043 6.902 1.00 97.88 88 ARG A N 1
ATOM 697 C CA . ARG A 1 88 ? -3.561 -10.811 6.972 1.00 97.88 88 ARG A CA 1
ATOM 698 C C . ARG A 1 88 ? -4.766 -9.949 6.595 1.00 97.88 88 ARG A C 1
ATOM 700 O O . ARG A 1 88 ? -5.591 -10.384 5.799 1.00 97.88 88 ARG A O 1
ATOM 707 N N . LEU A 1 89 ? -4.861 -8.720 7.104 1.00 97.94 89 LEU A N 1
ATOM 708 C CA . LEU A 1 89 ? -5.949 -7.804 6.746 1.00 97.94 89 LEU A CA 1
ATOM 709 C C . LEU A 1 89 ? -5.934 -7.430 5.251 1.00 97.94 89 LEU A C 1
ATOM 711 O O . LEU A 1 89 ? -6.996 -7.356 4.632 1.00 97.94 89 LEU A O 1
ATOM 715 N N . ALA A 1 90 ? -4.751 -7.259 4.653 1.00 98.06 90 ALA A N 1
ATOM 716 C CA . ALA A 1 90 ? -4.590 -7.018 3.219 1.00 98.06 90 ALA A CA 1
ATOM 717 C C . ALA A 1 90 ? -5.022 -8.218 2.365 1.00 98.06 90 ALA A C 1
ATOM 719 O O . ALA A 1 90 ? -5.503 -8.024 1.254 1.00 98.06 90 ALA A O 1
ATOM 720 N N . ASN A 1 91 ? -4.854 -9.445 2.871 1.00 97.69 91 ASN A N 1
ATOM 721 C CA . ASN A 1 91 ? -5.315 -10.663 2.203 1.00 97.69 91 ASN A CA 1
ATOM 722 C C . ASN A 1 91 ? -6.837 -10.827 2.272 1.00 97.69 91 ASN A C 1
ATOM 724 O O . ASN A 1 91 ? -7.431 -11.313 1.317 1.00 97.69 91 ASN A O 1
ATOM 728 N N . LEU A 1 92 ? -7.476 -10.406 3.364 1.00 97.69 92 LEU A N 1
ATOM 729 C CA . LEU A 1 92 ? -8.922 -10.575 3.550 1.00 97.69 92 LEU A CA 1
ATOM 730 C C . LEU A 1 92 ? -9.777 -9.487 2.892 1.00 97.69 92 LEU A C 1
ATOM 732 O O . LEU A 1 92 ? -10.987 -9.664 2.769 1.00 97.69 92 LEU A O 1
ATOM 736 N N . THR A 1 93 ? -9.169 -8.365 2.499 1.00 97.50 93 THR A N 1
ATOM 737 C CA . THR A 1 93 ? -9.866 -7.196 1.945 1.00 97.50 93 THR A CA 1
ATOM 738 C C . THR A 1 93 ? -9.324 -6.818 0.576 1.00 97.50 93 THR A C 1
ATOM 740 O O . THR A 1 93 ? -8.156 -7.043 0.281 1.00 97.50 93 THR A O 1
ATOM 743 N N . GLN A 1 94 ? -10.138 -6.187 -0.272 1.00 97.69 94 GLN A N 1
ATOM 744 C CA . GLN A 1 94 ? -9.691 -5.728 -1.594 1.00 97.69 94 GLN A CA 1
ATOM 745 C C . GLN A 1 94 ? -8.724 -4.539 -1.501 1.00 97.69 94 GLN A C 1
ATOM 747 O O . GLN A 1 94 ? -7.838 -4.386 -2.350 1.00 97.69 94 GLN A O 1
ATOM 752 N N . ALA A 1 95 ? -8.872 -3.693 -0.480 1.00 97.88 95 ALA A N 1
ATOM 753 C CA . ALA A 1 95 ? -7.982 -2.573 -0.209 1.00 97.88 95 ALA A CA 1
ATOM 754 C C . ALA A 1 95 ? -7.960 -2.191 1.278 1.00 97.88 95 ALA A C 1
ATOM 756 O O . ALA A 1 95 ? -8.921 -2.393 2.019 1.00 97.88 95 ALA A O 1
ATOM 757 N N . MET A 1 96 ? -6.884 -1.526 1.690 1.00 97.94 96 MET A N 1
ATOM 758 C CA . MET A 1 96 ? -6.787 -0.860 2.984 1.00 97.94 96 MET A CA 1
ATOM 759 C C . MET A 1 96 ? -6.340 0.589 2.819 1.00 97.94 96 MET A C 1
ATOM 761 O O . MET A 1 96 ? -5.491 0.887 1.979 1.00 97.94 96 MET A O 1
ATOM 765 N N . ILE A 1 97 ? -6.858 1.479 3.662 1.00 98.25 97 ILE A N 1
ATOM 766 C CA . ILE A 1 97 ? -6.350 2.847 3.817 1.00 98.25 97 ILE A CA 1
ATOM 767 C C . ILE A 1 97 ? -5.846 3.018 5.243 1.00 98.25 97 ILE A C 1
ATOM 769 O O . ILE A 1 97 ? -6.616 2.904 6.200 1.00 98.25 97 ILE A O 1
ATOM 773 N N . LEU A 1 98 ? -4.556 3.311 5.381 1.00 98.44 98 LEU A N 1
ATOM 774 C CA . LEU A 1 98 ? -3.890 3.439 6.671 1.00 98.44 98 LEU A CA 1
ATOM 775 C C . LEU A 1 98 ? -3.259 4.814 6.815 1.00 98.44 98 LEU A C 1
ATOM 777 O O . LEU A 1 98 ? -2.534 5.255 5.931 1.00 98.44 98 LEU A O 1
ATOM 781 N N . GLU A 1 99 ? -3.478 5.457 7.955 1.00 98.25 99 GLU A N 1
ATOM 782 C CA . GLU A 1 99 ? -2.690 6.611 8.390 1.00 98.25 99 GLU A CA 1
ATOM 783 C C . GLU A 1 99 ? -1.772 6.142 9.517 1.00 98.25 99 GLU A C 1
ATOM 785 O O . GLU A 1 99 ? -2.245 5.699 10.570 1.00 98.25 99 GLU A O 1
ATOM 790 N N . LEU A 1 100 ? -0.464 6.195 9.271 1.00 98.06 100 LEU A N 1
ATOM 791 C CA . LEU A 1 100 ? 0.542 5.614 10.153 1.00 98.06 100 LEU A CA 1
ATOM 792 C C . LEU A 1 100 ? 1.257 6.717 10.925 1.00 98.06 100 LEU A C 1
ATOM 794 O O . LEU A 1 100 ? 1.734 7.686 10.341 1.00 98.06 100 LEU A O 1
ATOM 798 N N . ALA A 1 101 ? 1.321 6.555 12.243 1.00 97.12 101 ALA A N 1
ATOM 799 C CA . ALA A 1 101 ? 2.135 7.416 13.083 1.00 97.12 101 ALA A CA 1
ATOM 800 C C . ALA A 1 101 ? 3.621 7.112 12.852 1.00 97.12 101 ALA A C 1
ATOM 802 O O . ALA A 1 101 ? 3.964 6.006 12.424 1.00 97.12 101 ALA A O 1
ATOM 803 N N . VAL A 1 102 ? 4.488 8.088 13.107 1.00 96.81 102 VAL A N 1
ATOM 804 C CA . VAL A 1 102 ? 5.924 7.970 12.807 1.00 96.81 102 VAL A CA 1
ATOM 805 C C . VAL A 1 102 ? 6.771 8.077 14.069 1.00 96.81 102 VAL A C 1
ATOM 807 O O . VAL A 1 102 ? 6.344 8.659 15.069 1.00 96.81 102 VAL A O 1
ATOM 810 N N . LYS A 1 103 ? 7.968 7.486 14.035 1.00 96.88 103 LYS A N 1
ATOM 811 C CA . LYS A 1 103 ? 8.891 7.429 15.176 1.00 96.88 103 LYS A CA 1
ATOM 812 C C . LYS A 1 103 ? 9.313 8.811 15.664 1.00 96.88 103 LYS A C 1
ATOM 814 O O . LYS A 1 103 ? 9.545 8.995 16.856 1.00 96.88 103 LYS A O 1
ATOM 819 N N . GLU A 1 104 ? 9.405 9.771 14.751 1.00 96.12 104 GLU A N 1
ATOM 820 C CA . GLU A 1 104 ? 9.856 11.134 15.020 1.00 96.12 104 GLU A CA 1
ATOM 821 C C . GLU A 1 104 ? 8.858 11.938 15.861 1.00 96.12 104 GLU A C 1
ATOM 823 O O . GLU A 1 104 ? 9.226 12.980 16.403 1.00 96.12 104 GLU A O 1
ATOM 828 N N . GLU A 1 105 ? 7.606 11.483 15.990 1.00 94.56 105 GLU A N 1
ATOM 829 C CA . GLU A 1 105 ? 6.625 12.163 16.831 1.00 94.56 105 GLU A CA 1
ATOM 830 C C . GLU A 1 105 ? 7.099 12.218 18.298 1.00 94.56 105 GLU A C 1
ATOM 832 O O . GLU A 1 105 ? 7.534 11.203 18.850 1.00 94.56 105 GLU A O 1
ATOM 837 N N . PRO A 1 106 ? 6.986 13.379 18.975 1.00 94.06 106 PRO A N 1
ATOM 838 C CA . PRO A 1 106 ? 7.530 13.598 20.316 1.00 94.06 106 PRO A CA 1
ATOM 839 C C . PRO A 1 106 ? 6.627 13.003 21.412 1.00 94.06 106 PRO A C 1
ATOM 841 O O . PRO A 1 106 ? 6.236 13.678 22.363 1.00 94.06 106 PRO A O 1
ATOM 844 N N . LEU A 1 107 ? 6.253 11.731 21.269 1.00 94.56 107 LEU A N 1
ATOM 845 C CA . LEU A 1 107 ? 5.343 11.011 22.157 1.00 94.56 107 LEU A CA 1
ATOM 846 C C . LEU A 1 107 ? 6.010 9.750 22.710 1.00 94.56 107 LEU A C 1
ATOM 848 O O . LEU A 1 107 ? 6.912 9.176 22.103 1.00 94.56 107 LEU A O 1
ATOM 852 N N . TYR A 1 108 ? 5.554 9.298 23.879 1.00 94.56 108 TYR A N 1
ATOM 853 C CA . TYR A 1 108 ? 6.190 8.199 24.620 1.00 94.56 108 TYR A CA 1
ATOM 854 C C . TYR A 1 108 ? 6.289 6.888 23.819 1.00 94.56 108 TYR A C 1
ATOM 856 O O . TYR A 1 108 ? 7.248 6.137 23.980 1.00 94.56 108 TYR A O 1
ATOM 864 N N . TRP A 1 109 ? 5.327 6.633 22.929 1.00 95.38 109 TRP A N 1
ATOM 865 C CA . TRP A 1 109 ? 5.278 5.444 22.077 1.00 95.38 109 TRP A CA 1
ATOM 866 C C . TRP A 1 109 ? 6.140 5.559 20.811 1.00 95.38 109 TRP A C 1
ATOM 868 O O . TRP A 1 109 ? 6.319 4.555 20.119 1.00 95.38 109 TRP A O 1
ATOM 878 N N . GLY A 1 110 ? 6.681 6.747 20.504 1.00 95.56 110 GLY A N 1
ATOM 879 C CA . GLY A 1 110 ? 7.485 7.004 19.304 1.00 95.56 110 GLY A CA 1
ATOM 880 C C . GLY A 1 110 ? 8.699 6.081 19.226 1.00 95.56 110 GLY A C 1
ATOM 881 O O . GLY A 1 110 ? 8.935 5.454 18.201 1.00 95.56 110 GLY A O 1
ATOM 882 N N . LYS A 1 111 ? 9.386 5.861 20.356 1.00 96.31 111 LYS A N 1
ATOM 883 C CA . LYS A 1 111 ? 10.557 4.967 20.453 1.00 96.31 111 LYS A CA 1
ATOM 884 C C . LYS A 1 111 ? 10.271 3.497 20.123 1.00 96.31 111 LYS A C 1
ATOM 886 O O . LYS A 1 111 ? 11.214 2.760 19.864 1.00 96.31 111 LYS A O 1
ATOM 891 N N . SER A 1 112 ? 9.010 3.069 20.173 1.00 97.62 112 SER A N 1
ATOM 892 C CA . SER A 1 112 ? 8.606 1.702 19.819 1.00 97.62 112 SER A CA 1
ATOM 893 C C . SER A 1 112 ? 8.269 1.542 18.336 1.00 97.62 112 SER A C 1
ATOM 895 O O . SER A 1 112 ? 8.068 0.417 17.890 1.00 97.62 112 SER A O 1
ATOM 897 N N . GLN A 1 113 ? 8.148 2.643 17.590 1.00 97.94 113 GLN A N 1
ATOM 898 C CA . GLN A 1 113 ? 7.817 2.612 16.167 1.00 97.94 113 GLN A CA 1
ATOM 899 C C . GLN A 1 113 ? 9.039 2.208 15.323 1.00 97.94 113 GLN A C 1
ATOM 901 O O . GLN A 1 113 ? 10.173 2.428 15.759 1.00 97.94 113 GLN A O 1
ATOM 906 N N . PRO A 1 114 ? 8.823 1.636 14.121 1.00 96.88 114 PRO A N 1
ATOM 907 C CA . PRO A 1 114 ? 9.907 1.373 13.172 1.00 96.88 114 PRO A CA 1
ATOM 908 C C . PRO A 1 114 ? 10.599 2.668 12.723 1.00 96.88 114 PRO A C 1
ATOM 910 O O . PRO A 1 114 ? 10.032 3.753 12.869 1.00 96.88 114 PRO A O 1
ATOM 913 N N . GLU A 1 115 ? 11.797 2.557 12.140 1.00 95.06 115 GLU A N 1
ATOM 914 C CA . GLU A 1 115 ? 12.501 3.722 11.579 1.00 95.06 115 GLU A CA 1
ATOM 915 C C . GLU A 1 115 ? 11.704 4.341 10.430 1.00 95.06 115 GLU A C 1
ATOM 917 O O . GLU A 1 115 ? 11.657 5.559 10.287 1.00 95.06 115 GLU A O 1
ATOM 922 N N . ASP A 1 116 ? 11.027 3.512 9.632 1.00 95.00 116 ASP A N 1
ATOM 923 C CA . ASP A 1 116 ? 10.107 3.969 8.601 1.00 95.00 116 ASP A CA 1
ATOM 924 C C . ASP A 1 116 ? 8.736 3.284 8.735 1.00 95.00 116 ASP A C 1
ATOM 926 O O . ASP A 1 116 ? 8.655 2.056 8.794 1.00 95.00 116 ASP A O 1
ATOM 930 N N . PRO A 1 117 ? 7.608 4.024 8.699 1.00 96.56 117 PRO A N 1
ATOM 931 C CA . PRO A 1 117 ? 6.272 3.423 8.785 1.00 96.56 117 PRO A CA 1
ATOM 932 C C . PRO A 1 117 ? 5.977 2.418 7.658 1.00 96.56 117 PRO A C 1
ATOM 934 O O . PRO A 1 117 ? 5.090 1.576 7.796 1.00 96.56 117 PRO A O 1
ATOM 937 N N . ARG A 1 118 ? 6.705 2.474 6.533 1.00 95.69 118 ARG A N 1
ATOM 938 C CA . ARG A 1 118 ? 6.602 1.495 5.442 1.00 95.69 118 ARG A CA 1
ATOM 939 C C . ARG A 1 118 ? 7.061 0.103 5.868 1.00 95.69 118 ARG A C 1
ATOM 941 O O . ARG A 1 118 ? 6.587 -0.859 5.276 1.00 95.69 118 ARG A O 1
ATOM 948 N N . GLU A 1 119 ? 7.872 -0.026 6.918 1.00 96.50 119 GLU A N 1
ATOM 949 C CA . GLU A 1 119 ? 8.188 -1.315 7.549 1.00 96.50 119 GLU A CA 1
ATOM 950 C C . GLU A 1 119 ? 6.946 -2.013 8.119 1.00 96.50 119 GLU A C 1
ATOM 952 O O . GLU A 1 119 ? 7.027 -3.165 8.511 1.00 96.50 119 GLU A O 1
ATOM 957 N N . LEU A 1 120 ? 5.782 -1.372 8.208 1.00 98.06 120 LEU A N 1
ATOM 958 C CA . LEU A 1 120 ? 4.554 -2.064 8.611 1.00 98.06 120 LEU A CA 1
ATOM 959 C C . LEU A 1 120 ? 3.811 -2.697 7.429 1.00 98.06 120 LEU A C 1
ATOM 961 O O . LEU A 1 120 ? 2.945 -3.541 7.647 1.00 98.06 120 LEU A O 1
ATOM 965 N N . ILE A 1 121 ? 4.113 -2.281 6.195 1.00 97.44 121 ILE A N 1
ATOM 966 C CA . ILE A 1 121 ? 3.309 -2.587 5.000 1.00 97.44 121 ILE A CA 1
ATOM 967 C C . ILE A 1 121 ? 4.130 -3.075 3.801 1.00 97.44 121 ILE A C 1
ATOM 969 O O . ILE A 1 121 ? 3.555 -3.384 2.758 1.00 97.44 121 ILE A O 1
ATOM 973 N N . ASP A 1 122 ? 5.459 -3.130 3.892 1.00 94.81 122 ASP A N 1
ATOM 974 C CA . ASP A 1 122 ? 6.305 -3.477 2.751 1.00 94.81 122 ASP A CA 1
ATOM 975 C C . ASP A 1 122 ? 6.184 -4.937 2.299 1.00 94.81 122 ASP A C 1
ATOM 977 O O . ASP A 1 122 ? 6.433 -5.219 1.127 1.00 94.81 122 ASP A O 1
ATOM 981 N N . GLN A 1 123 ? 5.710 -5.826 3.166 1.00 95.69 123 GLN A N 1
ATOM 982 C CA . GLN A 1 123 ? 5.343 -7.204 2.849 1.00 95.69 123 GLN A CA 1
ATOM 983 C C . GLN A 1 123 ? 4.092 -7.300 1.965 1.00 95.69 123 GLN A C 1
ATOM 985 O O . GLN A 1 123 ? 3.936 -8.267 1.228 1.00 95.69 123 GLN A O 1
ATOM 990 N N . CYS A 1 124 ? 3.220 -6.287 1.984 1.00 97.75 124 CYS A N 1
ATOM 991 C CA . CYS A 1 124 ? 2.025 -6.276 1.142 1.00 97.75 124 CYS A CA 1
ATOM 992 C C . CYS A 1 124 ? 2.406 -6.030 -0.324 1.00 97.75 124 CYS A C 1
ATOM 994 O O . CYS A 1 124 ? 3.353 -5.290 -0.617 1.00 97.75 124 CYS A O 1
ATOM 996 N N . ALA A 1 125 ? 1.646 -6.605 -1.255 1.00 97.62 125 ALA A N 1
ATOM 997 C CA . ALA A 1 125 ? 1.963 -6.613 -2.681 1.00 97.62 125 ALA A CA 1
ATOM 998 C C . ALA A 1 125 ? 1.983 -5.205 -3.283 1.00 97.62 125 ALA A C 1
ATOM 1000 O O . ALA A 1 125 ? 2.974 -4.801 -3.894 1.00 97.62 125 ALA A O 1
ATOM 1001 N N . PHE A 1 126 ? 0.924 -4.427 -3.068 1.00 97.62 126 PHE A N 1
ATOM 1002 C CA . PHE A 1 126 ? 0.781 -3.065 -3.562 1.00 97.62 126 PHE A CA 1
ATOM 1003 C C . PHE A 1 126 ? 0.621 -2.092 -2.397 1.00 97.62 126 PHE A C 1
ATOM 1005 O O . PHE A 1 126 ? -0.204 -2.303 -1.512 1.00 97.62 126 PHE A O 1
ATOM 1012 N N . TYR A 1 127 ? 1.371 -0.989 -2.420 1.00 96.50 127 TYR A N 1
ATOM 1013 C CA . TYR A 1 127 ? 1.078 0.171 -1.584 1.00 96.50 127 TYR A CA 1
ATOM 1014 C C . TYR A 1 127 ? 1.538 1.472 -2.245 1.00 96.50 127 TYR A C 1
ATOM 1016 O O . TYR A 1 127 ? 2.565 1.505 -2.932 1.00 96.50 127 TYR A O 1
ATOM 1024 N N . ARG A 1 128 ? 0.800 2.560 -2.003 1.00 94.56 128 ARG A N 1
ATOM 1025 C CA . ARG A 1 128 ? 1.092 3.906 -2.519 1.00 94.56 128 ARG A CA 1
ATOM 1026 C C . ARG A 1 128 ? 0.764 4.963 -1.467 1.00 94.56 128 ARG A C 1
ATOM 1028 O O . ARG A 1 128 ? -0.237 4.847 -0.766 1.00 94.56 128 ARG A O 1
ATOM 1035 N N . LEU A 1 129 ? 1.613 5.984 -1.346 1.00 94.62 129 LEU A N 1
ATOM 1036 C CA . LEU A 1 129 ? 1.316 7.163 -0.528 1.00 94.62 129 LEU A CA 1
ATOM 1037 C C . LEU A 1 129 ? 0.190 7.949 -1.215 1.00 94.62 129 LEU A C 1
ATOM 1039 O O . LEU A 1 129 ? 0.309 8.251 -2.394 1.00 94.62 129 LEU A O 1
ATOM 1043 N N . ILE A 1 130 ? -0.883 8.264 -0.496 1.00 94.69 130 ILE A N 1
ATOM 1044 C CA . ILE A 1 130 ? -2.029 9.024 -1.028 1.00 94.69 130 ILE A CA 1
ATOM 1045 C C . ILE A 1 130 ? -2.219 10.380 -0.347 1.00 94.69 130 ILE A C 1
ATOM 1047 O O . ILE A 1 130 ? -3.039 11.179 -0.786 1.00 94.69 130 ILE A O 1
ATOM 1051 N N . GLY A 1 131 ? -1.466 10.654 0.717 1.00 94.19 131 GLY A N 1
ATOM 1052 C CA . GLY A 1 131 ? -1.513 11.936 1.402 1.00 94.19 131 GLY A CA 1
ATOM 1053 C C . GLY A 1 131 ? -0.573 12.004 2.594 1.00 94.19 131 GLY A C 1
ATOM 1054 O O . GLY A 1 131 ? 0.017 11.005 3.016 1.00 94.19 131 GLY A O 1
ATOM 1055 N N . ARG A 1 132 ? -0.443 13.209 3.138 1.00 95.44 132 ARG A N 1
ATOM 1056 C CA . ARG A 1 132 ? 0.188 13.493 4.425 1.00 95.44 132 ARG A CA 1
ATOM 1057 C C . ARG A 1 132 ? -0.721 14.440 5.186 1.00 95.44 132 ARG A C 1
ATOM 1059 O O . ARG A 1 132 ? -1.237 15.380 4.588 1.00 95.44 132 ARG A O 1
ATOM 1066 N N . PHE A 1 133 ? -0.908 14.178 6.470 1.00 94.81 133 PHE A N 1
ATOM 1067 C CA . PHE A 1 133 ?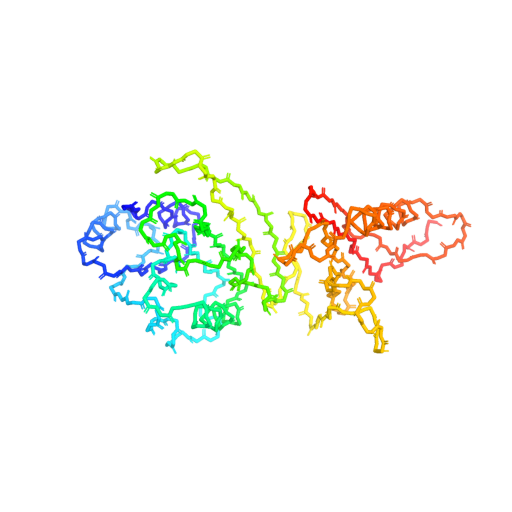 -1.829 14.936 7.304 1.00 94.81 133 PHE A CA 1
ATOM 1068 C C . PHE A 1 133 ? -1.102 15.431 8.542 1.00 94.81 133 PHE A C 1
ATOM 1070 O O . PHE A 1 133 ? -0.439 14.655 9.235 1.00 94.81 133 PHE A O 1
ATOM 1077 N N . ASP A 1 134 ? -1.207 16.731 8.794 1.00 93.44 134 ASP A N 1
ATOM 1078 C CA . ASP A 1 134 ? -0.713 17.318 10.029 1.00 93.44 134 ASP A CA 1
ATOM 1079 C C . ASP A 1 134 ? -1.528 16.799 11.207 1.00 93.44 134 ASP A C 1
ATOM 1081 O O . ASP A 1 134 ? -2.723 16.506 11.103 1.00 93.44 134 ASP A O 1
ATOM 1085 N N . THR A 1 135 ? -0.864 16.691 12.349 1.00 88.25 135 THR A N 1
ATOM 1086 C CA . THR A 1 135 ? -1.518 16.319 13.595 1.00 88.25 135 THR A CA 1
ATOM 1087 C C . THR A 1 135 ? -1.587 17.538 14.498 1.00 88.25 135 THR A C 1
ATOM 1089 O O . THR A 1 135 ? -0.720 18.403 14.470 1.00 88.25 135 THR A O 1
ATOM 1092 N N . HIS A 1 136 ? -2.580 17.589 15.379 1.00 86.19 136 HIS A N 1
ATOM 1093 C CA . HIS A 1 136 ? -2.592 18.594 16.447 1.00 86.19 136 HIS A CA 1
ATOM 1094 C C . HIS A 1 136 ? -1.557 18.306 17.553 1.00 86.19 136 HIS A C 1
ATOM 1096 O O . HIS A 1 136 ? -1.507 19.026 18.544 1.00 86.19 136 HIS A O 1
ATOM 1102 N N . LEU A 1 137 ? -0.777 17.225 17.424 1.00 85.25 137 LEU A N 1
ATOM 1103 C CA . LEU A 1 137 ? 0.143 16.734 18.449 1.00 85.25 137 LEU A CA 1
ATOM 1104 C C . LEU A 1 137 ? 1.564 17.276 18.253 1.00 85.25 137 LEU A C 1
ATOM 1106 O O . LEU A 1 137 ? 2.297 17.429 19.225 1.00 85.25 137 LEU A O 1
ATOM 1110 N N . SER A 1 138 ? 1.966 17.538 17.007 1.00 89.81 138 SER A N 1
ATOM 1111 C CA . SER A 1 138 ? 3.272 18.101 16.654 1.00 89.81 138 SER A CA 1
ATOM 1112 C C . SER A 1 138 ? 3.283 18.594 15.203 1.00 89.81 138 SER A C 1
ATOM 1114 O O . SER A 1 138 ? 2.378 18.282 14.433 1.00 89.81 138 SER A O 1
ATOM 1116 N N . ASN A 1 139 ? 4.358 19.274 14.795 1.00 91.19 139 ASN A N 1
ATOM 1117 C CA . ASN A 1 139 ? 4.579 19.704 13.404 1.00 91.19 139 ASN A CA 1
ATOM 1118 C C . ASN A 1 139 ? 4.976 18.550 12.456 1.00 91.19 139 ASN A C 1
ATOM 1120 O O . ASN A 1 139 ? 5.450 18.790 11.346 1.00 91.19 139 ASN A O 1
ATOM 1124 N N . ILE A 1 140 ? 4.853 17.298 12.901 1.00 92.38 140 ILE A N 1
ATOM 1125 C CA . ILE A 1 140 ? 5.214 16.113 12.127 1.00 92.38 140 ILE A CA 1
ATOM 1126 C C . ILE A 1 140 ? 3.942 15.528 11.518 1.00 92.38 140 ILE A C 1
ATOM 1128 O O . ILE A 1 140 ? 3.006 15.147 12.225 1.00 92.38 140 ILE A O 1
ATOM 1132 N N . SER A 1 141 ? 3.923 15.464 10.185 1.00 95.31 141 SER A N 1
ATOM 1133 C CA . SER A 1 141 ? 2.797 14.924 9.425 1.00 95.31 141 SER A CA 1
ATOM 1134 C C . SER A 1 141 ? 2.851 13.403 9.314 1.00 95.31 141 SER A C 1
ATOM 1136 O O . SER A 1 141 ? 3.902 12.808 9.045 1.00 95.31 141 SER A O 1
ATOM 1138 N N . ARG A 1 142 ? 1.681 12.774 9.434 1.00 97.56 142 ARG A N 1
ATOM 1139 C CA . ARG A 1 142 ? 1.503 11.330 9.270 1.00 97.56 142 ARG A CA 1
ATOM 1140 C C . ARG A 1 142 ? 1.257 10.981 7.804 1.00 97.56 142 ARG A C 1
ATOM 1142 O O . ARG A 1 142 ? 0.406 11.607 7.165 1.00 97.56 142 ARG A O 1
ATOM 1149 N N . PRO A 1 143 ? 1.982 10.008 7.226 1.00 96.88 143 PRO A N 1
ATOM 1150 C CA . PRO A 1 143 ? 1.686 9.518 5.890 1.00 96.88 143 PRO A CA 1
ATOM 1151 C C . PRO A 1 143 ? 0.421 8.654 5.880 1.00 96.88 143 PRO A C 1
ATOM 1153 O O . PRO A 1 143 ? 0.222 7.793 6.741 1.00 96.88 143 PRO A O 1
ATOM 1156 N N . MET A 1 144 ? -0.392 8.844 4.845 1.00 97.94 144 MET A N 1
ATOM 1157 C CA . MET A 1 144 ? -1.526 7.987 4.535 1.00 97.94 144 MET A CA 1
ATOM 1158 C C . MET A 1 144 ? -1.215 7.132 3.310 1.00 97.94 144 MET A C 1
ATOM 1160 O O . MET A 1 144 ? -0.843 7.655 2.258 1.00 97.94 144 MET A O 1
ATOM 1164 N N . TYR A 1 145 ? -1.387 5.823 3.440 1.00 97.69 145 TYR A N 1
ATOM 1165 C CA . TYR A 1 145 ? -1.148 4.845 2.388 1.00 97.69 145 TYR A CA 1
ATOM 1166 C C . TYR A 1 145 ? -2.446 4.162 1.974 1.00 97.69 145 TYR A C 1
ATOM 1168 O O . TYR A 1 145 ? -3.293 3.864 2.815 1.00 97.69 145 TYR A O 1
ATOM 1176 N N . ILE A 1 146 ? -2.559 3.866 0.681 1.00 97.81 146 ILE A N 1
ATOM 1177 C CA . ILE A 1 146 ? -3.463 2.837 0.168 1.00 97.81 146 ILE A CA 1
ATOM 1178 C C . ILE A 1 146 ? -2.664 1.555 -0.061 1.00 97.81 146 ILE A C 1
ATOM 1180 O O . ILE A 1 146 ? -1.552 1.625 -0.587 1.00 97.81 146 ILE A O 1
ATOM 1184 N N . ILE A 1 147 ? -3.203 0.410 0.351 1.00 98.50 147 ILE A N 1
ATOM 1185 C CA . ILE A 1 147 ? -2.549 -0.905 0.313 1.00 98.50 147 ILE A CA 1
ATOM 1186 C C . ILE A 1 147 ? -3.510 -1.934 -0.289 1.00 98.50 147 ILE A C 1
ATOM 1188 O O . ILE A 1 147 ? -4.718 -1.836 -0.084 1.00 98.50 147 ILE A O 1
ATOM 1192 N N . SER A 1 148 ? -2.993 -2.918 -1.023 1.00 98.44 148 SER A N 1
ATOM 1193 C CA . SER A 1 148 ? -3.770 -4.067 -1.501 1.00 98.44 148 SER A CA 1
ATOM 1194 C C . SER A 1 148 ? -2.869 -5.267 -1.794 1.00 98.44 148 SER A C 1
ATOM 1196 O O . SER A 1 148 ? -1.760 -5.098 -2.304 1.00 98.44 148 SER A O 1
ATOM 1198 N N . ASN A 1 149 ? -3.366 -6.478 -1.526 1.00 98.50 149 ASN A N 1
ATOM 1199 C CA . ASN A 1 149 ? -2.752 -7.723 -2.002 1.00 98.50 149 ASN A CA 1
ATOM 1200 C C . ASN A 1 149 ? -3.404 -8.278 -3.276 1.00 98.50 149 ASN A C 1
ATOM 1202 O O . ASN A 1 149 ? -2.934 -9.280 -3.804 1.00 98.50 149 ASN A O 1
ATOM 1206 N N . HIS A 1 150 ? -4.414 -7.585 -3.811 1.00 98.12 150 HIS A N 1
ATOM 1207 C CA . HIS A 1 150 ? -5.243 -8.082 -4.915 1.00 98.12 150 HIS A CA 1
ATOM 1208 C C . HIS A 1 150 ? -5.316 -7.132 -6.109 1.00 98.12 150 HIS A C 1
ATOM 1210 O O . HIS A 1 150 ? -5.650 -7.549 -7.217 1.00 98.12 150 HIS A O 1
ATOM 1216 N N . ARG A 1 151 ? -5.047 -5.835 -5.906 1.00 97.50 151 ARG A N 1
ATOM 1217 C CA . ARG A 1 151 ? -5.322 -4.785 -6.895 1.00 97.50 151 ARG A CA 1
ATOM 1218 C C . ARG A 1 151 ? -4.176 -3.792 -7.037 1.00 97.50 151 ARG A C 1
ATOM 1220 O O . ARG A 1 151 ? -3.546 -3.391 -6.061 1.00 97.50 151 ARG A O 1
ATOM 1227 N N . VAL A 1 152 ? -3.962 -3.326 -8.264 1.00 96.44 152 VAL A N 1
ATOM 1228 C CA . VAL A 1 152 ? -3.220 -2.090 -8.530 1.00 96.44 152 VAL A CA 1
ATOM 1229 C C . VAL A 1 152 ? -4.212 -0.941 -8.385 1.00 96.44 152 VAL A C 1
ATOM 1231 O O . VAL A 1 152 ? -5.206 -0.926 -9.107 1.00 96.44 152 VAL A O 1
ATOM 1234 N N . ILE A 1 153 ? -3.964 -0.001 -7.465 1.00 95.19 153 ILE A N 1
ATOM 1235 C CA . ILE A 1 153 ? -4.910 1.087 -7.158 1.00 95.19 153 ILE A CA 1
ATOM 1236 C C . ILE A 1 153 ? -4.286 2.464 -7.407 1.00 95.19 153 ILE A C 1
ATOM 1238 O O . ILE A 1 153 ? -3.577 3.033 -6.567 1.00 95.19 153 ILE A O 1
ATOM 1242 N N . LEU A 1 154 ? -4.602 3.016 -8.573 1.00 91.12 154 LEU A N 1
ATOM 1243 C CA . LEU A 1 154 ? -4.181 4.321 -9.078 1.00 91.12 154 LEU A CA 1
ATOM 1244 C C . LEU A 1 154 ? -5.422 5.176 -9.390 1.00 91.12 154 LEU A C 1
ATOM 1246 O O . LEU A 1 154 ? -6.491 4.603 -9.607 1.00 91.12 154 LEU A O 1
ATOM 1250 N N . PRO A 1 155 ? -5.309 6.520 -9.428 1.00 84.94 155 PRO A N 1
ATOM 1251 C CA . PRO A 1 155 ? -6.465 7.407 -9.607 1.00 84.94 155 PRO A CA 1
ATOM 1252 C C . PRO A 1 155 ? -7.354 7.059 -10.808 1.00 84.94 155 PRO A C 1
ATOM 1254 O O . PRO A 1 155 ? -8.571 7.020 -10.671 1.00 84.94 155 PRO A O 1
ATOM 1257 N N . GLU A 1 156 ? -6.746 6.737 -11.950 1.00 85.00 156 GLU A N 1
ATOM 1258 C CA . GLU A 1 156 ? -7.455 6.398 -13.195 1.00 85.00 156 GLU A CA 1
ATOM 1259 C C . GLU A 1 156 ? -7.306 4.917 -13.583 1.00 85.00 156 GLU A C 1
ATOM 1261 O O . GLU A 1 156 ? -7.764 4.487 -14.638 1.00 85.00 156 GLU A O 1
ATOM 1266 N N . PHE A 1 157 ? -6.672 4.107 -12.729 1.00 90.75 157 PHE A N 1
ATOM 1267 C CA . PHE A 1 157 ? -6.420 2.696 -13.004 1.00 90.75 157 PHE A CA 1
ATOM 1268 C C . PHE A 1 157 ? -6.552 1.860 -11.731 1.00 90.75 157 PHE A C 1
ATOM 1270 O O . PHE A 1 157 ? -5.662 1.835 -10.881 1.00 90.75 157 PHE A O 1
ATOM 1277 N N . ASN A 1 158 ? -7.674 1.153 -11.610 1.00 93.75 158 ASN A N 1
ATOM 1278 C CA . ASN A 1 158 ? -7.964 0.270 -10.485 1.00 93.75 158 ASN A CA 1
ATOM 1279 C C . ASN A 1 158 ? -8.354 -1.121 -10.993 1.00 93.75 158 ASN A C 1
ATOM 1281 O O . ASN A 1 158 ? -9.524 -1.374 -11.281 1.00 93.75 158 ASN A O 1
ATOM 1285 N N . GLN A 1 159 ? -7.379 -2.022 -11.099 1.00 95.19 159 GLN A N 1
ATOM 1286 C CA . GLN A 1 159 ? -7.573 -3.349 -11.688 1.00 95.19 159 GLN A CA 1
ATOM 1287 C C . GLN A 1 159 ? -6.982 -4.454 -10.804 1.00 95.19 159 GLN A C 1
ATOM 1289 O O . GLN A 1 159 ? -5.934 -4.239 -10.182 1.00 95.19 159 GLN A O 1
ATOM 1294 N N . PRO A 1 160 ? -7.625 -5.636 -10.742 1.00 97.06 160 PRO A N 1
ATOM 1295 C CA . PRO A 1 160 ? -7.061 -6.782 -10.048 1.00 97.06 160 PRO A CA 1
ATOM 1296 C C . PRO A 1 160 ? -5.817 -7.301 -10.780 1.00 97.06 160 PRO A C 1
ATOM 1298 O O . PRO A 1 160 ? -5.726 -7.230 -12.007 1.00 97.06 160 PRO A O 1
ATOM 1301 N N . PHE A 1 161 ? -4.862 -7.850 -10.035 1.00 97.31 161 PHE A N 1
ATOM 1302 C CA . PHE A 1 161 ? -3.738 -8.599 -10.593 1.00 97.31 161 PHE A CA 1
ATOM 1303 C C . PHE A 1 161 ? -3.785 -10.049 -10.105 1.00 97.31 161 PHE A C 1
ATOM 1305 O O . PHE A 1 161 ? -4.261 -10.341 -9.017 1.00 97.31 161 PHE A O 1
ATOM 1312 N N . THR A 1 162 ? -3.275 -10.965 -10.923 1.00 97.50 162 THR A N 1
ATOM 1313 C CA . THR A 1 162 ? -3.207 -12.404 -10.603 1.00 97.50 162 THR A CA 1
ATOM 1314 C C . THR A 1 162 ? -1.896 -12.807 -9.941 1.00 97.50 162 THR A C 1
ATOM 1316 O O . THR A 1 162 ? -1.837 -13.790 -9.213 1.00 97.50 162 THR A O 1
ATOM 1319 N N . SER A 1 163 ? -0.819 -12.070 -10.206 1.00 97.31 163 SER A N 1
ATOM 1320 C CA . SER A 1 163 ? 0.475 -12.286 -9.566 1.00 97.31 163 SER A CA 1
ATOM 1321 C C . SER A 1 163 ? 1.302 -11.007 -9.580 1.00 97.31 163 SER A C 1
ATOM 1323 O O . SER A 1 163 ? 1.025 -10.076 -10.341 1.00 97.31 163 SER A O 1
ATOM 1325 N N . TRP A 1 164 ? 2.330 -10.955 -8.739 1.00 97.62 164 TRP A N 1
ATOM 1326 C CA . TRP A 1 164 ? 3.281 -9.852 -8.704 1.00 97.62 164 TRP A CA 1
ATOM 1327 C C . TRP A 1 164 ? 4.690 -10.358 -8.384 1.00 97.62 164 TRP A C 1
ATOM 1329 O O . TRP A 1 164 ? 4.866 -11.482 -7.912 1.00 97.62 164 TRP A O 1
ATOM 1339 N N . ARG A 1 165 ? 5.703 -9.542 -8.684 1.00 95.25 165 ARG A N 1
ATOM 1340 C CA . ARG A 1 165 ? 7.119 -9.808 -8.390 1.00 95.25 165 ARG A CA 1
ATOM 1341 C C . ARG A 1 165 ? 7.830 -8.523 -7.980 1.00 95.25 165 ARG A C 1
ATOM 1343 O O . ARG A 1 165 ? 7.492 -7.443 -8.463 1.00 95.25 165 ARG A O 1
ATOM 1350 N N . ASP A 1 166 ? 8.852 -8.644 -7.142 1.00 92.75 166 ASP A N 1
ATOM 1351 C CA . ASP A 1 166 ? 9.782 -7.569 -6.759 1.00 92.75 166 ASP A CA 1
ATOM 1352 C C . ASP A 1 166 ? 11.092 -7.583 -7.578 1.00 92.75 166 ASP A C 1
ATOM 1354 O O . ASP A 1 166 ? 12.012 -6.798 -7.339 1.00 92.75 166 ASP A O 1
ATOM 1358 N N . SER A 1 167 ? 11.168 -8.469 -8.573 1.00 92.19 167 SER A N 1
ATOM 1359 C CA . SER A 1 167 ? 12.292 -8.626 -9.492 1.00 92.19 167 SER A CA 1
ATOM 1360 C C . SER A 1 167 ? 11.800 -8.757 -10.942 1.00 92.19 167 SER A C 1
ATOM 1362 O O . SER A 1 167 ? 10.722 -9.309 -11.184 1.00 92.19 167 SER A O 1
ATOM 1364 N N . PRO A 1 168 ? 12.557 -8.230 -11.927 1.00 89.44 168 PRO A N 1
ATOM 1365 C CA . PRO A 1 168 ? 12.121 -8.207 -13.326 1.00 89.44 168 PRO A CA 1
ATOM 1366 C C . PRO A 1 168 ? 12.119 -9.593 -13.984 1.00 89.44 168 PRO A C 1
ATOM 1368 O O . PRO A 1 168 ? 11.316 -9.852 -14.875 1.00 89.44 168 PRO A O 1
ATOM 1371 N N . TYR A 1 169 ? 13.017 -10.484 -13.563 1.00 90.69 169 TYR A N 1
ATOM 1372 C CA . TYR A 1 169 ? 13.148 -11.845 -14.076 1.00 90.69 169 TYR A CA 1
ATOM 1373 C C . TYR A 1 169 ? 13.868 -12.735 -13.056 1.00 90.69 169 TYR A C 1
ATOM 1375 O O . TYR A 1 169 ? 14.567 -12.249 -12.161 1.00 90.69 169 TYR A O 1
ATOM 1383 N N . THR A 1 170 ? 13.708 -14.052 -13.196 1.00 90.12 170 THR A N 1
ATOM 1384 C CA . THR A 1 170 ? 14.381 -15.044 -12.349 1.00 90.12 170 THR A CA 1
ATOM 1385 C C . THR A 1 170 ? 15.896 -14.900 -12.466 1.00 90.12 170 THR A C 1
ATOM 1387 O O . THR A 1 170 ? 16.436 -14.955 -13.565 1.00 90.12 170 THR A O 1
ATOM 1390 N N . GLY A 1 171 ? 16.585 -14.723 -11.338 1.00 89.69 171 GLY A N 1
ATOM 1391 C CA . GLY A 1 171 ? 18.040 -14.538 -11.315 1.00 89.69 171 GLY A CA 1
ATOM 1392 C C . GLY A 1 171 ? 18.515 -13.086 -11.444 1.00 89.69 171 GLY A C 1
ATOM 1393 O O . GLY A 1 171 ? 19.718 -12.856 -11.433 1.00 89.69 171 GLY A O 1
ATOM 1394 N N . ALA A 1 172 ? 17.614 -12.094 -11.487 1.00 87.44 172 ALA A N 1
ATOM 1395 C CA . ALA A 1 172 ? 17.991 -10.671 -11.494 1.00 87.44 172 ALA A CA 1
ATOM 1396 C C . ALA A 1 172 ? 18.735 -10.210 -10.219 1.00 87.44 172 ALA A C 1
ATOM 1398 O O . ALA A 1 172 ? 19.331 -9.130 -10.197 1.00 87.44 172 ALA A O 1
ATOM 1399 N N . GLY A 1 173 ? 18.689 -11.011 -9.149 1.00 90.19 173 GLY A N 1
ATOM 1400 C CA . GLY A 1 173 ? 19.330 -10.707 -7.874 1.00 90.19 173 GLY A CA 1
ATOM 1401 C C . GLY A 1 173 ? 18.846 -9.380 -7.281 1.00 90.19 173 GLY A C 1
ATOM 1402 O O . GLY A 1 173 ? 17.683 -9.004 -7.414 1.00 90.19 173 GLY A O 1
ATOM 1403 N N . PHE A 1 174 ? 19.757 -8.648 -6.639 1.00 89.56 174 PHE A N 1
ATOM 1404 C CA . PHE A 1 174 ? 19.457 -7.393 -5.940 1.00 89.56 174 PHE A CA 1
ATOM 1405 C C . PHE A 1 174 ? 19.739 -6.131 -6.778 1.00 89.56 174 PHE A C 1
ATOM 1407 O O . PHE A 1 174 ? 19.913 -5.044 -6.229 1.00 89.56 174 PHE A O 1
ATOM 1414 N N . ALA A 1 175 ? 19.780 -6.246 -8.111 1.00 88.56 175 ALA A N 1
ATOM 1415 C CA . ALA A 1 175 ? 20.239 -5.182 -9.016 1.00 88.56 175 ALA A CA 1
ATOM 1416 C C . ALA A 1 175 ? 19.492 -3.843 -8.865 1.00 88.56 175 ALA A C 1
ATOM 1418 O O . ALA A 1 175 ? 20.067 -2.779 -9.086 1.00 88.56 175 ALA A O 1
ATOM 1419 N N . HIS A 1 176 ? 18.218 -3.889 -8.468 1.00 90.56 176 HIS A N 1
ATOM 1420 C CA . HIS A 1 176 ? 17.381 -2.704 -8.258 1.00 90.56 176 HIS A CA 1
ATOM 1421 C C . HIS A 1 176 ? 16.974 -2.502 -6.796 1.00 90.56 176 HIS A C 1
ATOM 1423 O O . HIS A 1 176 ? 16.033 -1.751 -6.532 1.00 90.56 176 HIS A O 1
ATOM 1429 N N . LYS A 1 177 ? 17.638 -3.179 -5.851 1.00 91.06 177 LYS A N 1
ATOM 1430 C CA . LYS A 1 177 ? 17.450 -2.994 -4.402 1.00 91.06 177 LYS A CA 1
ATOM 1431 C C . LYS A 1 177 ? 15.979 -3.022 -3.957 1.00 91.06 177 LYS A C 1
ATOM 1433 O O . LYS A 1 177 ? 15.543 -2.176 -3.181 1.00 91.06 177 LYS A O 1
ATOM 1438 N N . GLN A 1 178 ? 15.193 -3.931 -4.546 1.00 88.56 178 GLN A N 1
ATOM 1439 C CA . GLN A 1 178 ? 13.746 -4.096 -4.306 1.00 88.56 178 GLN A CA 1
ATOM 1440 C C . GLN A 1 178 ? 12.897 -2.825 -4.517 1.00 88.56 178 GLN A C 1
ATOM 1442 O O . GLN A 1 178 ? 11.767 -2.711 -4.037 1.00 88.56 178 GLN A O 1
ATOM 1447 N N . SER A 1 179 ? 13.414 -1.851 -5.267 1.00 92.25 179 SER A N 1
ATOM 1448 C CA . SER A 1 179 ? 12.700 -0.607 -5.561 1.00 92.25 179 SER A CA 1
ATOM 1449 C C . SER A 1 179 ? 11.637 -0.751 -6.647 1.00 92.25 179 SER A C 1
ATOM 1451 O O . SER A 1 179 ? 10.849 0.170 -6.842 1.00 92.25 179 SER A O 1
ATOM 1453 N N . ARG A 1 180 ? 11.594 -1.878 -7.362 1.00 94.50 180 ARG A N 1
ATOM 1454 C CA . ARG A 1 180 ? 10.720 -2.084 -8.520 1.00 94.50 180 ARG A CA 1
ATOM 1455 C C . ARG A 1 180 ? 9.773 -3.241 -8.258 1.00 94.50 180 ARG A C 1
ATOM 1457 O O . ARG A 1 180 ? 10.208 -4.300 -7.821 1.00 94.50 180 ARG A O 1
ATOM 1464 N N . ARG A 1 181 ? 8.493 -3.039 -8.548 1.00 96.06 181 ARG A N 1
ATOM 1465 C CA . ARG A 1 181 ? 7.467 -4.081 -8.511 1.00 96.06 181 ARG A CA 1
ATOM 1466 C C . ARG A 1 181 ? 6.793 -4.211 -9.863 1.00 96.06 181 ARG A C 1
ATOM 1468 O O . ARG A 1 181 ? 6.635 -3.225 -10.582 1.00 96.06 181 ARG A O 1
ATOM 1475 N N . TYR A 1 182 ? 6.404 -5.435 -10.178 1.00 97.19 182 TYR A N 1
ATOM 1476 C CA . TYR A 1 182 ? 5.771 -5.816 -11.430 1.00 97.19 182 TYR A CA 1
ATOM 1477 C C . TYR A 1 182 ? 4.500 -6.586 -11.098 1.00 97.19 182 TYR A C 1
ATOM 1479 O O . TYR A 1 182 ? 4.573 -7.582 -10.384 1.00 97.19 182 TYR A O 1
ATOM 1487 N N . TYR A 1 183 ? 3.355 -6.127 -11.592 1.00 97.44 183 TYR A N 1
ATOM 1488 C CA . TYR A 1 183 ? 2.052 -6.761 -11.378 1.00 97.44 183 TYR A CA 1
ATOM 1489 C C . TYR A 1 183 ? 1.524 -7.291 -12.704 1.00 97.44 183 TYR A C 1
ATOM 1491 O O . TYR A 1 183 ? 1.621 -6.602 -13.721 1.00 97.44 183 TYR A O 1
ATOM 1499 N N . PHE A 1 184 ? 0.962 -8.495 -12.682 1.00 96.50 184 PHE A N 1
ATOM 1500 C CA . PHE A 1 184 ? 0.573 -9.244 -13.871 1.00 96.50 184 PHE A CA 1
ATOM 1501 C C . PHE A 1 184 ? -0.894 -9.668 -13.799 1.00 96.50 184 PHE A C 1
ATOM 1503 O O . PHE A 1 184 ? -1.351 -10.238 -12.802 1.00 96.50 184 PHE A O 1
ATOM 1510 N N . SER A 1 185 ? -1.614 -9.458 -14.893 1.00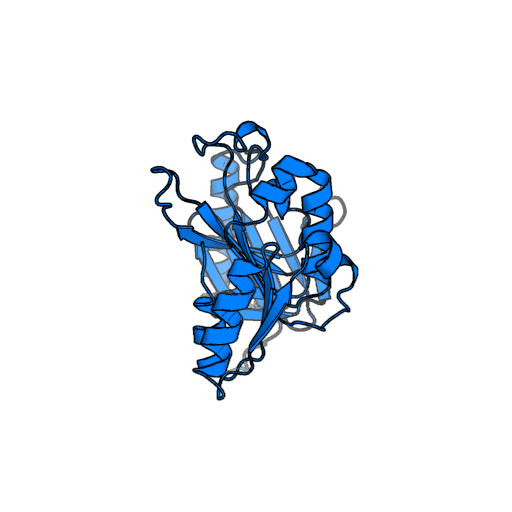 95.56 185 SER A N 1
ATOM 1511 C CA . SER A 1 185 ? -2.933 -10.035 -15.163 1.00 95.56 185 SER A CA 1
ATOM 1512 C C . SER A 1 185 ? -2.986 -10.570 -16.602 1.00 95.56 185 SER A C 1
ATOM 1514 O O . SER A 1 185 ? -1.986 -10.518 -17.321 1.00 95.56 185 SER A O 1
ATOM 1516 N N . SER A 1 186 ? -4.142 -11.087 -17.033 1.00 91.50 186 SER A N 1
ATOM 1517 C CA . SER A 1 186 ? -4.365 -11.454 -18.440 1.00 91.50 186 SER A CA 1
ATOM 1518 C C . SER A 1 186 ? -4.349 -10.240 -19.376 1.00 91.50 186 SER A C 1
ATOM 1520 O O . SER A 1 186 ? -3.936 -10.363 -20.529 1.00 91.50 186 SER A O 1
ATOM 1522 N N . GLU A 1 187 ? -4.752 -9.070 -18.871 1.00 90.88 187 GLU A N 1
ATOM 1523 C CA . GLU A 1 187 ? -4.991 -7.870 -19.678 1.00 90.88 187 GLU A CA 1
ATOM 1524 C C . GLU A 1 187 ? -3.827 -6.880 -19.648 1.00 90.88 187 GLU A C 1
ATOM 1526 O O . GLU A 1 187 ? -3.602 -6.159 -20.622 1.00 90.88 187 GLU A O 1
ATOM 1531 N N . PHE A 1 188 ? -3.083 -6.814 -18.540 1.00 93.38 188 PHE A N 1
ATOM 1532 C CA . PHE A 1 188 ? -2.058 -5.794 -18.336 1.00 93.38 188 PHE A CA 1
ATOM 1533 C C . PHE A 1 188 ? -0.836 -6.290 -17.559 1.00 93.38 188 PHE A C 1
ATOM 1535 O O . PHE A 1 188 ? -0.884 -7.234 -16.767 1.00 93.38 188 PHE A O 1
ATOM 1542 N N . ILE A 1 189 ? 0.255 -5.550 -17.738 1.00 95.06 189 ILE A N 1
ATOM 1543 C CA . ILE A 1 189 ? 1.429 -5.547 -16.875 1.00 95.06 189 ILE A CA 1
ATOM 1544 C C . ILE A 1 189 ? 1.590 -4.133 -16.325 1.00 95.06 189 ILE A C 1
ATOM 1546 O O . ILE A 1 189 ? 1.603 -3.169 -17.089 1.00 95.06 189 ILE A O 1
ATOM 1550 N N . CYS A 1 190 ? 1.727 -4.005 -15.007 1.00 95.81 190 CYS A N 1
ATOM 1551 C CA . CYS A 1 190 ? 2.024 -2.736 -14.348 1.00 95.81 190 CYS A CA 1
ATOM 1552 C C . CYS A 1 190 ? 3.437 -2.774 -13.769 1.00 95.81 190 CYS A C 1
ATOM 1554 O O . CYS A 1 190 ? 3.742 -3.601 -12.908 1.00 95.81 190 CYS A O 1
ATOM 1556 N N . LYS A 1 191 ? 4.293 -1.865 -14.234 1.00 96.50 191 LYS A N 1
ATOM 1557 C CA . LYS A 1 191 ? 5.594 -1.561 -13.638 1.00 96.50 191 LYS A CA 1
ATOM 1558 C C . LYS A 1 191 ? 5.399 -0.444 -12.627 1.00 96.50 191 LYS A C 1
ATOM 1560 O O . LYS A 1 191 ? 4.852 0.594 -12.976 1.00 96.50 191 LYS A O 1
ATOM 1565 N N . PHE A 1 192 ? 5.866 -0.636 -11.400 1.00 95.44 192 PHE A N 1
ATOM 1566 C CA . PHE A 1 192 ? 5.784 0.356 -10.332 1.00 95.44 192 PHE A CA 1
ATOM 1567 C C . PHE A 1 192 ? 7.160 0.539 -9.702 1.00 95.44 192 PHE A C 1
ATOM 1569 O O . PHE A 1 192 ? 7.655 -0.357 -9.011 1.00 95.44 192 PHE A O 1
ATOM 1576 N N . TYR A 1 193 ? 7.813 1.672 -9.960 1.00 94.75 193 TYR A N 1
ATOM 1577 C CA . TYR A 1 193 ? 9.152 1.943 -9.435 1.00 94.75 193 TYR A CA 1
ATOM 1578 C C . TYR A 1 193 ? 9.075 2.964 -8.313 1.00 94.75 193 TYR A C 1
ATOM 1580 O O . TYR A 1 193 ? 8.427 4.003 -8.417 1.00 94.75 193 TYR A O 1
ATOM 1588 N N . ARG A 1 194 ? 9.782 2.670 -7.231 1.00 91.50 194 ARG A N 1
ATOM 1589 C CA . ARG A 1 194 ? 9.967 3.553 -6.091 1.00 91.50 194 ARG A CA 1
ATOM 1590 C C . ARG A 1 194 ? 11.206 4.396 -6.304 1.00 91.50 194 ARG A C 1
ATOM 1592 O O . ARG A 1 194 ? 12.240 3.919 -6.769 1.00 91.50 194 ARG A O 1
ATOM 1599 N N . PHE A 1 195 ? 11.093 5.643 -5.888 1.00 89.38 195 PHE A N 1
ATOM 1600 C CA . PHE A 1 195 ? 12.181 6.609 -5.876 1.00 89.38 195 PHE A CA 1
ATOM 1601 C C . PHE A 1 195 ? 12.764 6.789 -4.468 1.00 89.38 195 PHE A C 1
ATOM 1603 O O . PHE A 1 195 ? 13.783 7.450 -4.297 1.00 89.38 195 PHE A O 1
ATOM 1610 N N . SER A 1 196 ? 12.148 6.166 -3.458 1.00 85.94 196 SER A N 1
ATOM 1611 C CA . SER A 1 196 ? 12.725 5.968 -2.130 1.00 85.94 196 SER A CA 1
ATOM 1612 C C . SER A 1 196 ? 12.318 4.607 -1.562 1.00 85.94 196 SER A C 1
ATOM 1614 O O . SER A 1 196 ? 11.196 4.138 -1.768 1.00 85.94 196 SER A O 1
ATOM 1616 N N . THR A 1 197 ? 13.218 3.969 -0.822 1.00 79.25 197 THR A N 1
ATOM 1617 C CA . THR A 1 197 ? 12.984 2.678 -0.151 1.00 79.25 197 THR A CA 1
ATOM 1618 C C . THR A 1 197 ? 12.896 2.855 1.360 1.00 79.25 197 THR A C 1
ATOM 1620 O O . THR A 1 197 ? 13.282 3.899 1.881 1.00 79.25 197 THR A O 1
ATOM 1623 N N . VAL A 1 198 ? 12.373 1.837 2.044 1.00 75.69 198 VAL A N 1
ATOM 1624 C CA . VAL A 1 198 ? 12.201 1.779 3.506 1.00 75.69 198 VAL A CA 1
ATOM 1625 C C . VAL A 1 198 ? 13.538 1.942 4.237 1.00 75.69 198 VAL A C 1
ATOM 1627 O O . VAL A 1 198 ? 13.663 2.740 5.148 1.00 75.69 198 VAL A O 1
ATOM 1630 N N . SER A 1 199 ? 14.572 1.270 3.743 1.00 73.06 199 SER A N 1
ATOM 1631 C CA . SER A 1 199 ? 15.919 1.222 4.320 1.00 73.06 199 SER A CA 1
ATOM 1632 C C . SER A 1 199 ? 16.906 2.211 3.686 1.00 73.06 199 SER A C 1
ATOM 1634 O O . SER A 1 199 ? 18.114 2.016 3.781 1.00 73.06 199 SER A O 1
ATOM 1636 N N . CYS A 1 200 ? 16.415 3.230 2.963 1.00 74.12 200 CYS A N 1
ATOM 1637 C CA . CYS A 1 200 ? 17.252 4.208 2.239 1.00 74.12 200 CYS A CA 1
ATOM 1638 C C . CYS A 1 200 ? 18.340 3.581 1.339 1.00 74.12 200 CYS A C 1
ATOM 1640 O O . CYS A 1 200 ? 19.357 4.198 1.047 1.00 74.12 200 CYS A O 1
ATOM 1642 N N . LEU A 1 201 ? 18.120 2.345 0.879 1.00 81.12 201 LEU A N 1
ATOM 1643 C CA . LEU A 1 201 ? 19.074 1.595 0.063 1.00 81.12 201 LEU A CA 1
ATOM 1644 C C . LEU A 1 201 ? 19.347 2.241 -1.295 1.00 81.12 201 LEU A C 1
ATOM 1646 O O . LEU A 1 201 ? 20.428 2.043 -1.856 1.00 81.12 201 LEU A O 1
ATOM 1650 N N . LEU A 1 202 ? 18.372 2.966 -1.847 1.00 87.81 202 LEU A N 1
ATOM 1651 C CA . LEU A 1 202 ? 18.553 3.696 -3.095 1.00 87.81 202 LEU A CA 1
ATOM 1652 C C . LEU A 1 202 ? 19.441 4.918 -2.883 1.00 87.81 202 LEU A C 1
ATOM 1654 O O . LEU A 1 202 ? 19.098 5.825 -2.131 1.00 87.81 202 LEU A O 1
ATOM 1658 N N . THR A 1 203 ? 20.532 4.966 -3.636 1.00 90.56 203 THR A N 1
ATOM 1659 C CA . THR A 1 203 ? 21.288 6.199 -3.861 1.00 90.56 203 THR A CA 1
ATOM 1660 C C . THR A 1 203 ? 20.496 7.154 -4.755 1.00 90.56 203 THR A C 1
ATOM 1662 O O . THR A 1 203 ? 19.639 6.719 -5.533 1.00 90.56 203 THR A O 1
ATOM 1665 N N . ASP A 1 204 ? 20.839 8.443 -4.734 1.00 90.38 204 ASP A N 1
ATOM 1666 C CA . ASP A 1 204 ? 20.230 9.444 -5.622 1.00 90.38 204 ASP A CA 1
ATOM 1667 C C . ASP A 1 204 ? 20.357 9.053 -7.098 1.00 90.38 204 ASP A C 1
ATOM 1669 O O . ASP A 1 204 ? 19.407 9.174 -7.866 1.00 90.38 204 ASP A O 1
ATOM 1673 N N . LYS A 1 205 ? 21.500 8.473 -7.488 1.00 93.25 205 LYS A N 1
ATOM 1674 C CA . LYS A 1 205 ? 21.737 7.987 -8.853 1.00 93.25 205 LYS A CA 1
ATOM 1675 C C . LYS A 1 205 ? 20.790 6.852 -9.251 1.00 93.25 205 LYS A C 1
ATOM 1677 O O . LYS A 1 205 ? 20.363 6.783 -10.401 1.00 93.25 205 LYS A O 1
ATOM 1682 N N . GLU A 1 206 ? 20.481 5.935 -8.339 1.00 93.50 206 GLU A N 1
ATOM 1683 C CA . GLU A 1 206 ? 19.554 4.827 -8.611 1.00 93.50 206 GLU A CA 1
ATOM 1684 C C . GLU A 1 206 ? 18.096 5.291 -8.589 1.00 93.50 206 GLU A C 1
ATOM 1686 O O . GLU A 1 206 ? 17.298 4.835 -9.407 1.00 93.50 206 GLU A O 1
ATOM 1691 N N . SER A 1 207 ? 17.762 6.227 -7.696 1.00 92.88 207 SER A N 1
ATOM 1692 C CA . SER A 1 207 ? 16.464 6.904 -7.685 1.00 92.88 207 SER A CA 1
ATOM 1693 C C . SER A 1 207 ? 16.219 7.627 -9.010 1.00 92.88 207 SER A C 1
ATOM 1695 O O . SER A 1 207 ? 15.189 7.413 -9.651 1.00 92.88 207 SER A O 1
ATOM 1697 N N . GLU A 1 208 ? 17.202 8.399 -9.477 1.00 93.56 208 GLU A N 1
ATOM 1698 C CA . GLU A 1 208 ? 17.121 9.127 -10.741 1.00 93.56 208 GLU A CA 1
ATOM 1699 C C . GLU A 1 208 ? 17.063 8.186 -11.944 1.00 93.56 208 GLU A C 1
ATOM 1701 O O . GLU A 1 208 ? 16.262 8.383 -12.855 1.00 93.56 208 GLU A O 1
ATOM 1706 N N . ARG A 1 209 ? 17.821 7.083 -11.915 1.00 94.69 209 ARG A N 1
ATOM 1707 C CA . ARG A 1 209 ? 17.716 6.038 -12.939 1.00 94.69 209 ARG A CA 1
ATOM 1708 C C . ARG A 1 209 ? 16.299 5.469 -13.020 1.00 94.69 209 ARG A C 1
ATOM 1710 O O . ARG A 1 209 ? 15.782 5.313 -14.121 1.00 94.69 209 ARG A O 1
ATOM 1717 N N . ASN A 1 210 ? 15.655 5.180 -11.887 1.00 94.31 210 ASN A N 1
ATOM 1718 C CA . ASN A 1 210 ? 14.270 4.704 -11.876 1.00 94.31 210 ASN A CA 1
ATOM 1719 C C . ASN A 1 210 ? 13.302 5.732 -12.491 1.00 94.31 210 ASN A C 1
ATOM 1721 O O . ASN A 1 210 ? 12.399 5.333 -13.225 1.00 94.31 210 ASN A O 1
ATOM 1725 N N . ARG A 1 211 ? 13.482 7.032 -12.210 1.00 93.00 211 ARG A N 1
ATOM 1726 C CA . ARG A 1 211 ? 12.664 8.112 -12.798 1.00 93.00 211 ARG A CA 1
ATOM 1727 C C . ARG A 1 211 ? 12.866 8.202 -14.307 1.00 93.00 211 ARG A C 1
ATOM 1729 O O . ARG A 1 211 ? 11.894 8.151 -15.055 1.00 93.00 211 ARG A O 1
ATOM 1736 N N . THR A 1 212 ? 14.124 8.278 -14.734 1.00 94.25 212 THR A N 1
ATOM 1737 C CA . THR A 1 212 ? 14.514 8.408 -16.141 1.00 94.25 212 THR A CA 1
ATOM 1738 C C . THR A 1 212 ? 14.031 7.214 -16.967 1.00 94.25 212 THR A C 1
ATOM 1740 O O . THR A 1 212 ? 13.451 7.402 -18.032 1.00 94.25 212 THR A O 1
ATOM 1743 N N . GLU A 1 213 ? 14.206 5.980 -16.478 1.00 95.81 213 GLU A N 1
ATOM 1744 C CA . GLU A 1 213 ? 13.754 4.781 -17.199 1.00 95.81 213 GLU A CA 1
ATOM 1745 C C . GLU A 1 213 ? 12.231 4.746 -17.387 1.00 95.81 213 GLU A C 1
ATOM 1747 O O . GLU A 1 213 ? 11.773 4.442 -18.487 1.00 95.81 213 GLU A O 1
ATOM 1752 N N . LEU A 1 214 ? 11.443 5.091 -16.358 1.00 94.00 214 LEU A N 1
ATOM 1753 C CA . LEU A 1 214 ? 9.984 5.168 -16.498 1.00 94.00 214 LEU A CA 1
ATOM 1754 C C . LEU A 1 214 ? 9.554 6.278 -17.459 1.00 94.00 214 LEU A C 1
ATOM 1756 O O . LEU A 1 214 ? 8.679 6.044 -18.287 1.00 94.00 214 LEU A O 1
ATOM 1760 N N . ALA A 1 215 ? 10.175 7.457 -17.372 1.00 92.81 215 ALA A N 1
ATOM 1761 C CA . ALA A 1 215 ? 9.851 8.587 -18.239 1.00 92.81 215 ALA A CA 1
ATOM 1762 C C . ALA A 1 215 ? 10.164 8.285 -19.714 1.00 92.81 215 ALA A C 1
ATOM 1764 O O . ALA A 1 215 ? 9.369 8.605 -20.596 1.00 92.81 215 ALA A O 1
ATOM 1765 N N . HIS A 1 216 ? 11.294 7.628 -19.989 1.00 95.19 216 HIS A N 1
ATOM 1766 C CA . HIS A 1 216 ? 11.641 7.190 -21.340 1.00 95.19 216 HIS A CA 1
ATOM 1767 C C . HIS A 1 216 ? 10.676 6.125 -21.867 1.00 95.19 216 HIS A C 1
ATOM 1769 O O . HIS A 1 216 ? 10.269 6.201 -23.025 1.00 95.19 216 HIS A O 1
ATOM 1775 N N . GLU A 1 217 ? 10.290 5.151 -21.037 1.00 95.69 217 GLU A N 1
ATOM 1776 C CA . GLU A 1 217 ? 9.320 4.127 -21.433 1.00 95.69 217 GLU A CA 1
ATOM 1777 C C . GLU A 1 217 ? 7.947 4.742 -21.735 1.00 95.69 217 GLU A C 1
ATOM 1779 O O . GLU A 1 217 ? 7.358 4.449 -22.774 1.00 95.69 217 GLU A O 1
ATOM 1784 N N . GLU A 1 218 ? 7.464 5.645 -20.882 1.00 93.56 218 GLU A N 1
ATOM 1785 C CA . GLU A 1 218 ? 6.224 6.389 -21.113 1.00 93.56 218 GLU A CA 1
ATOM 1786 C C . GLU A 1 218 ? 6.276 7.191 -22.421 1.00 93.56 218 GLU A C 1
ATOM 1788 O O . GLU A 1 218 ? 5.363 7.086 -23.242 1.00 93.56 218 GLU A O 1
ATOM 1793 N N . ALA A 1 219 ? 7.341 7.969 -22.641 1.00 94.19 219 ALA A N 1
ATOM 1794 C CA . ALA A 1 219 ? 7.492 8.792 -23.840 1.00 94.19 219 ALA A CA 1
ATOM 1795 C C . ALA A 1 219 ? 7.517 7.944 -25.121 1.00 94.19 219 ALA A C 1
ATOM 1797 O O . ALA A 1 219 ? 6.853 8.282 -26.102 1.00 94.19 219 ALA A O 1
ATOM 1798 N N . PHE A 1 220 ? 8.235 6.819 -25.095 1.00 95.56 220 PHE A N 1
ATOM 1799 C CA . PHE A 1 220 ? 8.310 5.890 -26.218 1.00 95.56 220 PHE A CA 1
ATOM 1800 C C . PHE A 1 220 ? 6.951 5.258 -26.544 1.00 95.56 220 PHE A C 1
ATOM 1802 O O . PHE A 1 220 ? 6.582 5.168 -27.712 1.00 95.56 220 PHE A O 1
ATOM 1809 N N . LEU A 1 221 ? 6.189 4.840 -25.530 1.00 93.81 221 LEU A N 1
ATOM 1810 C CA . LEU A 1 221 ? 4.888 4.196 -25.735 1.00 93.81 221 LEU A CA 1
ATOM 1811 C C . LEU A 1 221 ? 3.783 5.181 -26.127 1.00 93.81 221 LEU A C 1
ATOM 1813 O O . LEU A 1 221 ? 2.834 4.785 -26.800 1.00 93.81 221 LEU A O 1
ATOM 1817 N N . LYS A 1 222 ? 3.904 6.458 -25.741 1.00 93.12 222 LYS A N 1
ATOM 1818 C CA . LYS A 1 222 ? 3.004 7.531 -26.194 1.00 93.12 222 LYS A CA 1
ATOM 1819 C C . LYS A 1 222 ? 3.205 7.884 -27.666 1.00 93.12 222 LYS A C 1
ATOM 1821 O O . LYS A 1 222 ? 2.226 8.164 -28.351 1.00 93.12 222 LYS A O 1
ATOM 1826 N N . SER A 1 223 ? 4.450 7.859 -28.138 1.00 94.06 22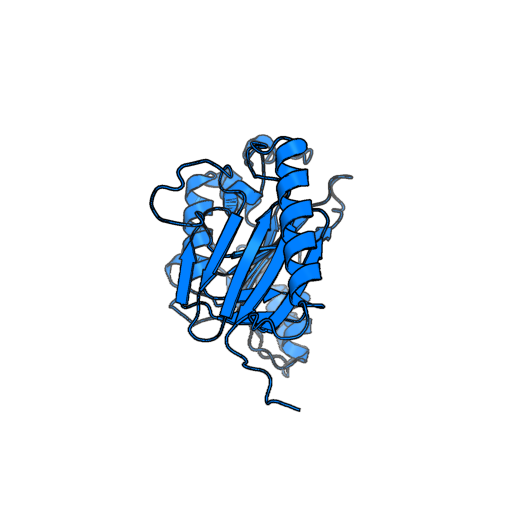3 SER A N 1
ATOM 1827 C CA . SER A 1 223 ? 4.819 8.278 -29.494 1.00 94.06 223 SER A CA 1
ATOM 1828 C C . SER A 1 223 ? 5.781 7.277 -30.146 1.00 94.06 223 SER A C 1
ATOM 1830 O O . SER A 1 223 ? 6.951 7.605 -30.372 1.00 94.06 223 SER A O 1
ATOM 1832 N N . PRO A 1 224 ? 5.325 6.045 -30.441 1.00 94.75 224 PRO A N 1
ATOM 1833 C CA . PRO A 1 224 ? 6.182 5.035 -31.042 1.00 94.75 224 PRO A CA 1
ATOM 1834 C C . PRO A 1 224 ? 6.564 5.414 -32.483 1.00 94.75 224 PRO A C 1
ATOM 1836 O O . PRO A 1 224 ? 5.773 6.046 -33.190 1.00 94.75 224 PRO A O 1
ATOM 1839 N N . PRO A 1 225 ? 7.753 5.004 -32.963 1.00 95.44 225 PRO A N 1
ATOM 1840 C CA . PRO A 1 225 ? 8.128 5.158 -34.363 1.00 95.44 225 PRO A CA 1
ATOM 1841 C C . PRO A 1 225 ? 7.089 4.547 -35.310 1.00 95.44 225 PRO A C 1
ATOM 1843 O O . PRO A 1 225 ? 6.553 3.467 -35.049 1.00 95.44 225 PRO A O 1
ATOM 1846 N N . SER A 1 226 ? 6.843 5.215 -36.440 1.00 94.44 226 SER A N 1
ATOM 1847 C CA . SER A 1 226 ? 5.897 4.728 -37.449 1.00 94.44 226 SER A CA 1
ATOM 1848 C C . SER A 1 226 ? 6.257 3.313 -37.916 1.00 94.44 226 SER A C 1
ATOM 1850 O O . SER A 1 226 ? 7.424 3.001 -38.157 1.00 94.44 226 SER A O 1
ATOM 1852 N N . GLY A 1 227 ? 5.250 2.445 -38.019 1.00 94.12 227 GLY A N 1
ATOM 1853 C CA . GLY A 1 227 ? 5.410 1.044 -38.415 1.00 94.12 227 GLY A CA 1
ATOM 1854 C C . GLY A 1 227 ? 5.873 0.094 -37.303 1.00 94.12 227 GLY A C 1
ATOM 1855 O O . GLY A 1 227 ? 5.842 -1.121 -37.509 1.00 94.12 227 GLY A O 1
ATOM 1856 N N . LEU A 1 228 ? 6.249 0.592 -36.117 1.00 95.56 228 LEU A N 1
ATOM 1857 C CA . LEU A 1 228 ? 6.619 -0.261 -34.988 1.00 95.56 228 LEU A CA 1
ATOM 1858 C C . LEU A 1 228 ? 5.390 -0.654 -34.161 1.00 95.56 228 LEU A C 1
ATOM 1860 O O . LEU A 1 228 ? 4.699 0.189 -33.593 1.00 95.56 228 LEU A O 1
ATOM 1864 N N . LYS A 1 229 ? 5.144 -1.962 -34.034 1.00 94.38 229 LYS A N 1
ATOM 1865 C CA . LYS A 1 229 ? 4.114 -2.487 -33.129 1.00 94.38 229 LYS A CA 1
ATOM 1866 C C . LYS A 1 229 ? 4.619 -2.433 -31.689 1.00 94.38 229 LYS A C 1
ATOM 1868 O O . LYS A 1 229 ? 5.564 -3.139 -31.344 1.00 94.38 229 LYS A O 1
ATOM 1873 N N . VAL A 1 230 ? 3.960 -1.637 -30.855 1.00 94.06 230 VAL A N 1
ATOM 1874 C CA . VAL A 1 230 ? 4.256 -1.512 -29.421 1.00 94.06 230 VAL A CA 1
ATOM 1875 C C . VAL A 1 230 ? 3.036 -1.892 -28.573 1.00 94.06 230 VAL A C 1
ATOM 1877 O O . VAL A 1 230 ? 1.912 -1.858 -29.079 1.00 94.06 230 VAL A O 1
ATOM 1880 N N . PRO A 1 231 ? 3.223 -2.269 -27.294 1.00 92.81 231 PRO A N 1
ATOM 1881 C CA . PRO A 1 231 ? 2.115 -2.420 -26.353 1.00 92.81 231 PRO A CA 1
ATOM 1882 C C . PRO A 1 231 ? 1.333 -1.114 -26.191 1.00 92.81 231 PRO A C 1
ATOM 1884 O O . PRO A 1 231 ? 1.926 -0.036 -26.182 1.00 92.81 231 PRO A O 1
ATOM 1887 N N . ALA A 1 232 ? 0.016 -1.208 -26.001 1.00 90.06 232 ALA A N 1
ATOM 1888 C CA . ALA A 1 232 ? -0.794 -0.034 -25.701 1.00 90.06 232 ALA A CA 1
ATOM 1889 C C . ALA A 1 232 ? -0.512 0.457 -24.277 1.00 90.06 232 ALA A C 1
ATOM 1891 O O . ALA A 1 232 ? -0.525 -0.341 -23.335 1.00 90.06 232 ALA A O 1
ATOM 1892 N N . LEU A 1 233 ? -0.312 1.767 -24.133 1.00 91.19 233 LEU A N 1
ATOM 1893 C CA . LEU A 1 233 ? -0.210 2.437 -22.843 1.00 91.19 233 LEU A CA 1
ATOM 1894 C C . LEU A 1 233 ? -1.610 2.652 -22.259 1.00 91.19 233 LEU A C 1
ATOM 1896 O O . LEU A 1 233 ? -2.416 3.380 -22.834 1.00 91.19 233 LEU A O 1
ATOM 1900 N N . PHE A 1 234 ? -1.904 2.028 -21.118 1.00 88.06 234 PHE A N 1
ATOM 1901 C CA . PHE A 1 234 ? -3.180 2.200 -20.412 1.00 88.06 234 PHE A CA 1
ATOM 1902 C C . PHE A 1 234 ? -3.121 3.322 -19.386 1.00 88.06 234 PHE A C 1
ATOM 1904 O O . PHE A 1 234 ? -4.055 4.105 -19.270 1.00 88.06 234 PHE A O 1
ATOM 1911 N N . THR A 1 235 ? -2.030 3.387 -18.626 1.00 88.62 235 THR A N 1
ATOM 1912 C CA . THR A 1 235 ? -1.816 4.417 -17.611 1.00 88.62 235 THR A CA 1
ATOM 1913 C C . THR A 1 235 ? -0.325 4.680 -17.475 1.00 88.62 235 THR A C 1
ATOM 1915 O O . THR A 1 235 ? 0.487 3.756 -17.495 1.00 88.62 235 THR A O 1
ATOM 1918 N N . ALA A 1 236 ? 0.033 5.940 -17.276 1.00 88.44 236 ALA A N 1
ATOM 1919 C CA . ALA A 1 236 ? 1.345 6.333 -16.793 1.00 88.44 236 ALA A CA 1
ATOM 1920 C C . ALA A 1 236 ? 1.188 7.478 -15.802 1.00 88.44 236 ALA A C 1
ATOM 1922 O O . ALA A 1 236 ? 0.185 8.191 -15.811 1.00 88.44 236 ALA A O 1
ATOM 1923 N N . GLY A 1 237 ? 2.169 7.630 -14.930 1.00 81.62 237 GLY A N 1
ATOM 1924 C CA . GLY A 1 237 ? 2.211 8.746 -14.006 1.00 81.62 237 GLY A CA 1
ATOM 1925 C C . GLY A 1 237 ? 3.278 8.550 -12.951 1.00 81.62 237 GLY A C 1
ATOM 1926 O O . GLY A 1 237 ? 3.773 7.445 -12.722 1.00 81.62 237 GLY A O 1
ATOM 1927 N N . GLY A 1 238 ? 3.620 9.637 -12.280 1.00 72.06 238 GLY A N 1
ATOM 1928 C CA . GLY A 1 238 ? 4.574 9.613 -11.193 1.00 72.06 238 GLY A CA 1
ATOM 1929 C C . GLY A 1 238 ? 4.299 10.714 -10.195 1.00 72.06 238 GLY A C 1
ATOM 1930 O O . GLY A 1 238 ? 3.901 11.820 -10.541 1.00 72.06 238 GLY A O 1
ATOM 1931 N N . GLU A 1 239 ? 4.533 10.383 -8.938 1.00 71.31 239 GLU A N 1
ATOM 1932 C CA . GLU A 1 239 ? 4.623 11.326 -7.840 1.00 71.31 239 GLU A CA 1
ATOM 1933 C C . GLU A 1 239 ? 6.072 11.361 -7.345 1.00 71.31 239 GLU A C 1
ATOM 1935 O O . GLU A 1 239 ? 6.926 10.561 -7.735 1.00 71.31 239 GLU A O 1
ATOM 1940 N N . TRP A 1 240 ? 6.363 12.261 -6.411 1.00 58.00 240 TRP A N 1
ATOM 1941 C CA . TRP A 1 240 ? 7.712 12.452 -5.883 1.00 58.00 240 TRP A CA 1
ATOM 1942 C C . TRP A 1 240 ? 8.368 11.168 -5.322 1.00 58.00 240 TRP A C 1
ATOM 1944 O O . TRP A 1 240 ? 9.598 11.055 -5.377 1.00 58.00 240 TRP A O 1
ATOM 1954 N N . ARG A 1 241 ? 7.577 10.186 -4.841 1.00 57.00 241 ARG A N 1
ATOM 1955 C CA . ARG A 1 241 ? 8.056 8.902 -4.275 1.00 57.00 241 ARG A CA 1
ATOM 1956 C C . ARG A 1 241 ? 8.026 7.697 -5.211 1.00 57.00 241 ARG A C 1
ATOM 1958 O O . ARG A 1 241 ? 8.710 6.719 -4.906 1.00 57.00 241 ARG A O 1
ATOM 1965 N N . SER A 1 242 ? 7.238 7.705 -6.281 1.00 66.75 242 SER A N 1
ATOM 1966 C CA . SER A 1 242 ? 7.084 6.532 -7.151 1.00 66.75 242 SER A CA 1
ATOM 1967 C C . SER A 1 242 ? 6.464 6.889 -8.491 1.00 66.75 242 SER A C 1
ATOM 1969 O O . SER A 1 242 ? 5.671 7.823 -8.562 1.00 66.75 242 SER A O 1
ATOM 1971 N N . GLY A 1 243 ? 6.753 6.097 -9.517 1.00 71.12 243 GLY A N 1
ATOM 1972 C CA . GLY A 1 243 ? 6.094 6.174 -10.814 1.00 71.12 243 GLY A CA 1
ATOM 1973 C C . GLY A 1 243 ? 5.638 4.812 -11.309 1.00 71.12 243 GLY A C 1
ATOM 1974 O O . GLY A 1 243 ? 6.033 3.772 -10.771 1.00 71.12 243 GLY A O 1
ATOM 1975 N N . MET A 1 244 ? 4.796 4.829 -12.334 1.00 81.94 244 MET A N 1
ATOM 1976 C CA . MET A 1 244 ? 4.249 3.625 -12.935 1.00 81.94 244 MET A CA 1
ATOM 1977 C C . MET A 1 244 ? 3.992 3.754 -14.424 1.00 81.94 244 MET A C 1
ATOM 1979 O O . MET A 1 244 ? 3.696 4.833 -14.933 1.00 81.94 244 MET A O 1
ATOM 1983 N N . VAL A 1 245 ? 4.033 2.601 -15.080 1.00 77.06 245 VAL A N 1
ATOM 1984 C CA . VAL A 1 245 ? 3.603 2.404 -16.460 1.00 77.06 245 VAL A CA 1
ATOM 1985 C C . VAL A 1 245 ? 2.805 1.101 -16.505 1.00 77.06 245 VAL A C 1
ATOM 1987 O O . VAL A 1 245 ? 3.303 0.044 -16.108 1.00 77.06 245 VAL A O 1
ATOM 1990 N N . GLY A 1 246 ? 1.554 1.186 -16.947 1.00 69.31 246 GLY A N 1
ATOM 1991 C CA . GLY A 1 246 ? 0.659 0.055 -17.160 1.00 69.31 246 GLY A CA 1
ATOM 1992 C C . GLY A 1 246 ? 0.391 -0.133 -18.646 1.00 69.31 246 GLY A C 1
ATOM 1993 O O . GLY A 1 246 ? -0.167 0.765 -19.273 1.00 69.31 246 GLY A O 1
ATOM 1994 N N . ASN A 1 247 ? 0.753 -1.296 -19.189 1.00 74.25 247 ASN A N 1
ATOM 1995 C CA . ASN A 1 247 ? 0.610 -1.614 -20.611 1.00 74.25 247 ASN A CA 1
ATOM 1996 C C . ASN A 1 247 ? -0.054 -2.972 -20.811 1.00 74.25 247 ASN A C 1
ATOM 1998 O O . ASN A 1 247 ? 0.060 -3.848 -19.955 1.00 74.25 247 ASN A O 1
ATOM 2002 N N . GLY A 1 248 ? -0.669 -3.195 -21.968 1.00 73.31 248 GLY A N 1
ATOM 2003 C CA . GLY A 1 248 ? -1.318 -4.471 -22.257 1.00 73.31 248 GLY A CA 1
ATOM 2004 C C . GLY A 1 248 ? -1.553 -4.739 -23.735 1.00 73.31 248 GLY A C 1
ATOM 2005 O O . GLY A 1 248 ? -1.164 -3.962 -24.613 1.00 73.31 248 GLY A O 1
ATOM 2006 N N . LYS A 1 249 ? -2.206 -5.871 -24.013 1.00 58.62 249 LYS A N 1
ATOM 2007 C CA . LYS A 1 249 ? -2.646 -6.228 -25.365 1.00 58.62 249 LYS A CA 1
ATOM 2008 C C . LYS A 1 249 ? -3.925 -5.461 -25.708 1.00 58.62 249 LYS A C 1
ATOM 2010 O O . LYS A 1 249 ? -5.019 -6.000 -25.642 1.00 58.62 249 LYS A O 1
ATOM 2015 N N . LYS A 1 250 ? -3.784 -4.214 -26.147 1.00 49.94 250 LYS A N 1
ATOM 2016 C CA . LYS A 1 250 ? -4.696 -3.661 -27.155 1.00 49.94 250 LYS A CA 1
ATOM 2017 C C . LYS A 1 250 ? -3.879 -3.458 -28.416 1.00 49.94 250 LYS A C 1
ATOM 2019 O O . LYS A 1 250 ? -3.019 -2.587 -28.460 1.00 49.94 250 LYS A O 1
ATOM 2024 N N . PHE A 1 251 ? -4.104 -4.301 -29.417 1.00 44.00 251 PHE A N 1
ATOM 2025 C CA . PHE A 1 251 ? -3.660 -3.955 -30.758 1.00 44.00 251 PHE A CA 1
ATOM 2026 C C . PHE A 1 251 ? -4.539 -2.781 -31.198 1.00 44.00 251 PHE A C 1
ATOM 2028 O O . PHE A 1 251 ? -5.761 -2.915 -31.100 1.00 44.00 251 PHE A O 1
ATOM 2035 N N . PRO A 1 252 ? -3.973 -1.629 -31.596 1.00 41.28 252 PRO A N 1
ATOM 2036 C CA . PRO A 1 252 ? -4.787 -0.604 -32.223 1.00 41.28 252 PRO A CA 1
ATOM 2037 C C . PRO A 1 252 ? -5.448 -1.244 -33.445 1.00 41.28 252 PRO A C 1
ATOM 2039 O O . PRO A 1 252 ? -4.765 -1.880 -34.254 1.00 41.28 252 PRO A O 1
ATOM 2042 N N . GLU A 1 253 ? -6.773 -1.135 -33.539 1.00 38.84 253 GLU A N 1
ATOM 2043 C CA . GLU A 1 253 ? -7.455 -1.371 -34.805 1.00 38.84 253 GLU A CA 1
ATOM 2044 C C . GLU A 1 253 ? -6.796 -0.433 -35.818 1.00 38.84 253 GLU A C 1
ATOM 2046 O O . GLU A 1 253 ? -6.651 0.765 -35.574 1.00 38.84 253 GLU A O 1
ATOM 2051 N N . SER A 1 254 ? -6.263 -1.016 -36.886 1.00 35.41 254 SER A N 1
ATOM 2052 C CA . SER A 1 254 ? -5.647 -0.286 -37.985 1.00 35.41 254 SER A CA 1
ATOM 2053 C C . SER A 1 254 ? -6.611 0.786 -38.493 1.00 35.41 254 SER A C 1
ATOM 2055 O O . SER A 1 254 ? -7.717 0.433 -38.904 1.00 35.41 254 SER A O 1
ATOM 2057 N N . CYS A 1 255 ? -6.187 2.055 -38.464 1.00 35.12 255 CYS A N 1
ATOM 2058 C CA . CYS A 1 255 ? -6.755 3.086 -39.336 1.00 35.12 255 CYS A CA 1
ATOM 2059 C C . CYS A 1 255 ? -6.542 2.714 -40.806 1.00 35.12 255 CYS A C 1
ATOM 2061 O O . CYS A 1 255 ? -5.465 2.148 -41.115 1.00 35.12 255 CYS A O 1
#

pLDDT: mean 88.49, std 12.58, range [33.28, 98.5]

Organism: Klebsiella pneumoniae (NCBI:txid573)

Secondary structure (DSSP, 8-state):
---SHHHHHHHTTT--EEEEES-HHHHHHHHHHHHT-TTS-EEEEE--HHHHHHHPPTTSEEEEEEES-HHHHHHHH-HHHHHHHHHHHHHHEEEEEEE---TTSSSTTGGGS-SSGGGGTTTSSEEEEEEEEEETTEEEEEEEEEEESSEEEETTEEEE-SEEESSSSTT-TTTTTT-EEEEE-SSEEEEEEESS-TT----HHHHHHHHHHHHHHHHHHHSPPTT---PEEEEEEEETTEEEEEEE--PPPP-